Protein AF-A0A031IZA3-F1 (afdb_monomer)

Solvent-accessible surface area (backbone atoms only — not comparable to full-atom values): 12223 Å² total; per-residue (Å²): 135,86,76,87,74,84,73,83,77,85,74,87,58,84,60,82,64,79,49,92,92,56,78,87,79,87,81,84,87,76,75,84,55,83,90,43,68,85,77,44,70,80,57,81,88,85,86,84,80,51,73,65,49,38,43,70,66,67,56,38,84,48,71,69,43,37,56,42,36,45,30,45,54,51,52,50,57,53,70,74,52,85,57,57,43,91,54,95,60,88,56,67,90,74,36,52,72,25,66,58,51,53,52,53,54,50,51,52,59,62,73,31,48,89,18,43,61,86,69,53,60,68,60,54,49,52,54,52,50,56,53,51,50,52,52,51,53,51,49,53,53,51,52,50,51,54,53,34,54,76,71,67,58,52,84,90,50,47,65,61,52,50,54,51,52,51,50,54,51,50,52,56,38,71,76,38,48,69,64,45,49,53,52,48,52,56,51,45,57,75,73,52,72,77,94,122

Foldseek 3Di:
DDDPPPPVPDDQPQDDQQDPVRDDDDDDDDDQDPPDCVSRPRDDDDQDDDPCCCCQQQVDDDPVSCQQDVLVVVLVSLVVDAAFDDDPDPPPVPGHGGSSSVSVNVCSCPVSVNNYPVDHPVVVLVVVVVVVVVVVVVVVVVVLVVVCVVVVHDPVCSVVSVVVVVVVVVVVCVVPVPVVVVVVVVVCVVSPRPPD

Organism: NCBI:txid158500

Secondary structure (DSSP, 8-state):
-------------------TT-----S-------S-TTSSPPP-------HHIIIIIS---SHHHHHHHHHHHHHHHHHH---B---S-S-GGGSPBPHHHHHHHHHHHHHTGGG-----HHHHHHHHHHHHHHHHHHHHHHHHHHHHHHTT--TTTHHHHHHHHHHHHHHHHHHSHHHHHHHHHHHHHHH-----

Sequence (196 aa):
MRQLMLCVSCLAIGIAISDPAYSQATTNQETLVRDCPADSPIWRVEIRAGKQHLKTRWRISSWRDLDTRFGDTVNESLNAIRYVVPSDDSNRSRWPEAPLWQAVRQEVSEDLFEMRNFADPDLIKSVQRDEHDKLLAQQMTGLLSTRAAILGIVSAEIRDFAHATGKEMAYTIEANPDHFTKKLASAAGRYHIQDN

Radius of gyration: 28.82 Å; Cα contacts (8 Å, |Δi|>4): 108; chains: 1; bounding box: 68×38×80 Å

pLDDT: mean 74.7, std 21.16, range [23.91, 95.75]

Structure (mmCIF, N/CA/C/O backbone):
data_AF-A0A031IZA3-F1
#
_entry.id   AF-A0A031IZA3-F1
#
loop_
_atom_site.group_PDB
_atom_site.id
_atom_site.type_symbol
_atom_site.label_atom_id
_atom_site.label_alt_id
_atom_site.label_comp_id
_atom_site.label_asym_id
_atom_site.label_entity_id
_atom_site.label_seq_id
_atom_site.pdbx_PDB_ins_code
_atom_site.Cartn_x
_atom_site.Cartn_y
_atom_site.Cartn_z
_atom_site.occupancy
_atom_site.B_iso_or_equiv
_atom_site.auth_seq_id
_atom_site.auth_comp_id
_atom_site.auth_asym_id
_atom_site.auth_atom_id
_atom_site.pdbx_PDB_model_num
ATOM 1 N N . MET A 1 1 ? 27.535 -1.013 6.210 1.00 31.17 1 MET A N 1
ATOM 2 C CA . MET A 1 1 ? 26.254 -0.646 5.567 1.00 31.17 1 MET A CA 1
ATOM 3 C C . MET A 1 1 ? 26.125 -1.498 4.305 1.00 31.17 1 MET A C 1
ATOM 5 O O . MET A 1 1 ? 26.812 -1.224 3.336 1.00 31.17 1 MET A O 1
ATOM 9 N N . ARG A 1 2 ? 25.408 -2.633 4.359 1.00 23.91 2 ARG A N 1
ATOM 10 C CA . ARG A 1 2 ? 25.355 -3.593 3.239 1.00 23.91 2 ARG A CA 1
ATOM 11 C C . ARG A 1 2 ? 24.348 -3.108 2.196 1.00 23.91 2 ARG A C 1
ATOM 13 O O . ARG A 1 2 ? 23.143 -3.122 2.437 1.00 23.91 2 ARG A O 1
ATOM 20 N N . GLN A 1 3 ? 24.872 -2.638 1.073 1.00 24.70 3 GLN A N 1
ATOM 21 C CA . GLN A 1 3 ? 24.137 -2.363 -0.154 1.00 24.70 3 GLN A CA 1
ATOM 22 C C . GLN A 1 3 ? 23.613 -3.713 -0.667 1.00 24.70 3 GLN A C 1
ATOM 24 O O . GLN A 1 3 ? 24.403 -4.612 -0.944 1.00 24.70 3 GLN A O 1
ATOM 29 N N . LEU A 1 4 ? 22.291 -3.899 -0.721 1.00 25.22 4 LEU A N 1
ATOM 30 C CA . LEU A 1 4 ? 21.706 -5.015 -1.466 1.00 25.22 4 LEU A CA 1
ATOM 31 C C . LEU A 1 4 ? 21.817 -4.645 -2.945 1.00 25.22 4 LEU A C 1
ATOM 33 O O . LEU A 1 4 ? 20.956 -3.974 -3.505 1.00 25.22 4 LEU A O 1
ATOM 37 N N . MET A 1 5 ? 22.957 -4.996 -3.528 1.00 26.08 5 MET A N 1
ATOM 38 C CA . MET A 1 5 ? 23.194 -4.969 -4.959 1.00 26.08 5 MET A CA 1
ATOM 39 C C . MET A 1 5 ? 22.554 -6.243 -5.514 1.00 26.08 5 MET A C 1
ATOM 41 O O . MET A 1 5 ? 23.123 -7.324 -5.384 1.00 26.08 5 MET A O 1
ATOM 45 N N . LEU A 1 6 ? 21.341 -6.142 -6.064 1.00 34.78 6 LEU A N 1
ATOM 46 C CA . LEU A 1 6 ? 20.807 -7.203 -6.916 1.00 34.78 6 LEU A CA 1
ATOM 47 C C . LEU A 1 6 ? 21.571 -7.143 -8.240 1.00 34.78 6 LEU A C 1
ATOM 49 O O . LEU A 1 6 ? 21.184 -6.455 -9.178 1.00 34.78 6 LEU A O 1
ATOM 53 N N . CYS A 1 7 ? 22.715 -7.821 -8.268 1.00 26.81 7 CYS A N 1
ATOM 54 C CA . CYS A 1 7 ? 23.327 -8.272 -9.502 1.00 26.81 7 CYS A CA 1
ATOM 55 C C . CYS A 1 7 ? 22.611 -9.580 -9.845 1.00 26.81 7 CYS A C 1
ATOM 57 O O . CYS A 1 7 ? 22.919 -10.622 -9.265 1.00 26.81 7 CYS A O 1
ATOM 59 N N . VAL A 1 8 ? 21.595 -9.521 -10.707 1.00 34.19 8 VAL A N 1
ATOM 60 C CA . VAL A 1 8 ? 21.046 -10.735 -11.320 1.00 34.19 8 VAL A CA 1
ATOM 61 C C . VAL A 1 8 ? 22.072 -11.178 -12.358 1.00 34.19 8 VAL A C 1
ATOM 63 O O . VAL A 1 8 ? 22.032 -10.802 -13.526 1.00 34.19 8 VAL A O 1
ATOM 66 N N . SER A 1 9 ? 23.090 -11.885 -11.880 1.00 29.28 9 SER A N 1
ATOM 67 C CA . SER A 1 9 ? 24.039 -12.602 -12.719 1.00 29.28 9 SER A CA 1
ATOM 68 C C . SER A 1 9 ? 23.364 -13.888 -13.183 1.00 29.28 9 SER A C 1
ATOM 70 O O . SER A 1 9 ? 22.901 -14.658 -12.347 1.00 29.28 9 SER A O 1
ATOM 72 N N . CYS A 1 10 ? 23.407 -14.132 -14.492 1.00 25.73 10 CYS A N 1
ATOM 73 C CA . CYS A 1 10 ? 22.886 -15.302 -15.208 1.00 25.73 10 CYS A CA 1
ATOM 74 C C . CYS A 1 10 ? 21.405 -15.246 -15.594 1.00 25.73 10 CYS A C 1
ATOM 76 O O . CYS A 1 10 ? 20.619 -16.081 -15.176 1.00 25.73 10 CYS A O 1
ATOM 78 N N . LEU A 1 11 ? 21.075 -14.358 -16.529 1.00 29.36 11 LEU A N 1
ATOM 79 C CA . LEU A 1 11 ? 20.428 -14.814 -17.758 1.00 29.36 11 LEU A CA 1
ATOM 80 C C . LEU A 1 11 ? 21.150 -14.097 -18.907 1.00 29.36 11 LEU A C 1
ATOM 82 O O . LEU A 1 11 ? 21.027 -12.887 -19.084 1.00 29.36 11 LEU A O 1
ATOM 86 N N . ALA A 1 12 ? 22.019 -14.818 -19.616 1.00 28.28 12 ALA A N 1
ATOM 87 C CA . ALA A 1 12 ? 22.549 -14.340 -20.885 1.00 28.28 12 ALA A CA 1
ATOM 88 C C . ALA A 1 12 ? 21.420 -14.483 -21.910 1.00 28.28 12 ALA A C 1
ATOM 90 O O . ALA A 1 12 ? 21.344 -15.488 -22.609 1.00 28.28 12 ALA A O 1
ATOM 91 N N . ILE A 1 13 ? 20.494 -13.524 -21.933 1.00 35.25 13 ILE A N 1
ATOM 92 C CA . ILE A 1 13 ? 19.465 -13.471 -22.971 1.00 35.25 13 ILE A CA 1
ATOM 93 C C . ILE A 1 13 ? 20.151 -12.897 -24.203 1.00 35.25 13 ILE A C 1
ATOM 95 O O . ILE A 1 13 ? 20.515 -11.721 -24.240 1.00 35.25 13 ILE A O 1
ATOM 99 N N . GLY A 1 14 ? 20.395 -13.754 -25.189 1.00 28.81 14 GLY A N 1
ATOM 100 C CA . GLY A 1 14 ? 20.841 -13.336 -26.509 1.00 28.81 14 GLY A CA 1
ATOM 101 C C . GLY A 1 14 ? 19.698 -12.629 -27.228 1.00 28.81 14 GLY A C 1
ATOM 102 O O . GLY A 1 14 ? 18.987 -13.256 -27.999 1.00 28.81 14 GLY A O 1
ATOM 103 N N . ILE A 1 15 ? 19.502 -11.336 -26.962 1.00 35.72 15 ILE A N 1
ATOM 104 C CA . ILE A 1 15 ? 18.555 -10.512 -27.719 1.00 35.72 15 ILE A CA 1
ATOM 105 C C . ILE A 1 15 ? 19.271 -10.024 -28.980 1.00 35.72 15 ILE A C 1
ATOM 107 O O . ILE A 1 15 ? 20.056 -9.075 -28.935 1.00 35.72 15 ILE A O 1
ATOM 111 N N . ALA A 1 16 ? 19.015 -10.691 -30.106 1.00 33.09 16 ALA A N 1
ATOM 112 C CA . ALA A 1 16 ? 19.399 -10.205 -31.426 1.00 33.09 16 ALA A CA 1
ATOM 113 C C . ALA A 1 16 ? 18.354 -9.184 -31.900 1.00 33.09 16 ALA A C 1
ATOM 115 O O . ALA A 1 16 ? 17.215 -9.532 -32.198 1.00 33.09 16 ALA A O 1
ATOM 116 N N . ILE A 1 17 ? 18.734 -7.908 -31.942 1.00 34.84 17 ILE A N 1
ATOM 117 C CA . ILE A 1 17 ? 17.883 -6.819 -32.431 1.00 34.84 17 ILE A CA 1
ATOM 118 C C . ILE A 1 17 ? 18.218 -6.607 -33.903 1.00 34.84 17 ILE A C 1
ATOM 120 O O . ILE A 1 17 ? 19.319 -6.165 -34.228 1.00 34.84 17 ILE A O 1
ATOM 124 N N . SER A 1 18 ? 17.281 -6.900 -34.795 1.00 35.00 18 SER A N 1
ATOM 125 C CA . SER A 1 18 ? 17.395 -6.544 -36.208 1.00 35.00 18 SER A CA 1
ATOM 126 C C . SER A 1 18 ? 17.095 -5.050 -36.393 1.00 35.00 18 SER A C 1
ATOM 128 O O . SER A 1 18 ? 15.942 -4.620 -36.355 1.00 35.00 18 SER A O 1
ATOM 130 N N . ASP A 1 19 ? 18.160 -4.265 -36.542 1.00 33.50 19 ASP A N 1
ATOM 131 C CA . ASP A 1 19 ? 18.181 -2.870 -37.001 1.00 33.50 19 ASP A CA 1
ATOM 132 C C . ASP A 1 19 ? 17.628 -2.778 -38.447 1.00 33.50 19 ASP A C 1
ATOM 134 O O . ASP A 1 19 ? 17.898 -3.677 -39.240 1.00 33.50 19 ASP A O 1
ATOM 138 N N . PRO A 1 20 ? 16.870 -1.743 -38.862 1.00 34.12 20 PRO A N 1
ATOM 139 C CA . PRO A 1 20 ? 16.455 -1.569 -40.261 1.00 34.12 20 PRO A CA 1
ATOM 140 C C . PRO A 1 20 ? 17.601 -1.254 -41.246 1.00 34.12 20 PRO A C 1
ATOM 142 O O . PRO A 1 20 ? 17.374 -1.287 -42.455 1.00 34.12 20 PRO A O 1
ATOM 145 N N . ALA A 1 21 ? 18.837 -1.030 -40.779 1.00 38.94 21 ALA A N 1
ATOM 146 C CA . ALA A 1 21 ? 20.036 -1.166 -41.620 1.00 38.94 21 ALA A CA 1
ATOM 147 C C . ALA A 1 21 ? 20.429 -2.641 -41.898 1.00 38.94 21 ALA A C 1
ATOM 149 O O . ALA A 1 21 ? 21.325 -2.908 -42.696 1.00 38.94 21 ALA A O 1
ATOM 150 N N . TYR A 1 22 ? 19.747 -3.601 -41.270 1.00 40.81 22 TYR A N 1
ATOM 151 C CA . TYR A 1 22 ? 20.023 -5.037 -41.267 1.00 40.81 22 TYR A CA 1
ATOM 152 C C . TYR A 1 22 ? 18.841 -5.805 -41.885 1.00 40.81 22 TYR A C 1
ATOM 154 O O . TYR A 1 22 ? 18.126 -6.575 -41.245 1.00 40.81 22 TYR A O 1
ATOM 162 N N . SER A 1 23 ? 18.586 -5.531 -43.164 1.00 36.66 23 SER A N 1
ATOM 163 C CA . SER A 1 23 ? 17.624 -6.287 -43.964 1.00 36.66 23 SER A CA 1
ATOM 164 C C . SER A 1 23 ? 18.275 -7.570 -44.480 1.00 36.66 23 SER A C 1
ATOM 166 O O . SER A 1 23 ? 19.373 -7.521 -45.028 1.00 36.66 23 SER A O 1
ATOM 168 N N . GLN A 1 24 ? 17.519 -8.668 -44.377 1.00 32.19 24 GLN A N 1
ATOM 169 C CA . GLN A 1 24 ? 17.778 -10.046 -44.821 1.00 32.19 24 GLN A CA 1
ATOM 170 C C . GLN A 1 24 ? 18.351 -11.000 -43.764 1.00 32.19 24 GLN A C 1
ATOM 172 O O . GLN A 1 24 ? 19.557 -11.152 -43.643 1.00 32.19 24 GLN A O 1
ATOM 177 N N . ALA A 1 25 ? 17.456 -11.713 -43.071 1.00 32.38 25 ALA A N 1
ATOM 178 C CA . ALA A 1 25 ? 17.512 -13.174 -42.918 1.00 32.38 25 ALA A CA 1
ATOM 179 C C . ALA A 1 25 ? 16.356 -13.649 -42.024 1.00 32.38 25 ALA A C 1
ATOM 181 O O . ALA A 1 25 ? 16.453 -13.716 -40.802 1.00 32.38 25 ALA A O 1
ATOM 182 N N . THR A 1 26 ? 15.238 -14.007 -42.647 1.00 46.53 26 THR A N 1
ATOM 183 C CA . THR A 1 26 ? 14.357 -15.036 -42.093 1.00 46.53 26 THR A CA 1
ATOM 184 C C . THR A 1 26 ? 14.981 -16.383 -42.466 1.00 46.53 26 THR A C 1
ATOM 186 O O . THR A 1 26 ? 15.319 -16.567 -43.635 1.00 46.53 26 THR A O 1
ATOM 189 N N . THR A 1 27 ? 15.050 -17.319 -41.509 1.00 38.19 27 THR A N 1
ATOM 190 C CA . THR A 1 27 ? 15.496 -18.735 -41.616 1.00 38.19 27 THR A CA 1
ATOM 191 C C . THR A 1 27 ? 16.927 -18.995 -41.118 1.00 38.19 27 THR A C 1
ATOM 193 O O . THR A 1 27 ? 17.885 -18.552 -41.734 1.00 38.19 27 THR A O 1
ATOM 196 N N . ASN A 1 28 ? 17.037 -19.793 -40.041 1.00 44.75 28 ASN A N 1
ATOM 197 C CA . ASN A 1 28 ? 18.258 -20.277 -39.368 1.00 44.75 28 ASN A CA 1
ATOM 198 C C . ASN A 1 28 ? 19.126 -19.195 -38.703 1.00 44.75 28 ASN A C 1
ATOM 200 O O . ASN A 1 28 ? 19.985 -18.618 -39.357 1.00 44.75 28 ASN A O 1
ATOM 204 N N . GLN A 1 29 ? 18.980 -18.968 -37.391 1.00 49.50 29 GLN A N 1
ATOM 205 C CA . GLN A 1 29 ? 19.982 -18.189 -36.653 1.00 49.50 29 GLN A CA 1
ATOM 206 C C . GLN A 1 29 ? 21.001 -19.097 -35.967 1.00 49.50 29 GLN A C 1
ATOM 208 O O . GLN A 1 29 ? 20.679 -19.949 -35.140 1.00 49.50 29 GLN A O 1
ATOM 213 N N . GLU A 1 30 ? 22.237 -18.895 -36.409 1.00 50.56 30 GLU A N 1
ATOM 214 C CA . GLU A 1 30 ? 23.468 -19.554 -36.015 1.00 50.56 30 GLU A CA 1
ATOM 215 C C . GLU A 1 30 ? 23.800 -19.318 -34.535 1.00 50.56 30 GLU A C 1
ATOM 217 O O . GLU A 1 30 ? 23.521 -18.274 -33.947 1.00 50.56 30 GLU A O 1
ATOM 222 N N . THR A 1 31 ? 24.420 -20.334 -33.939 1.00 52.16 31 THR A N 1
ATOM 223 C CA . THR A 1 31 ? 25.034 -20.333 -32.609 1.00 52.16 31 THR A CA 1
ATOM 224 C C . THR A 1 31 ? 25.865 -19.066 -32.376 1.00 52.16 31 THR A C 1
ATOM 226 O O . THR A 1 31 ? 26.667 -18.715 -33.236 1.00 52.16 31 THR A O 1
ATOM 229 N N . LEU A 1 32 ? 25.733 -18.432 -31.199 1.00 57.38 32 LEU A N 1
ATOM 230 C CA . LEU A 1 32 ? 26.569 -17.298 -30.766 1.00 57.38 32 LEU A CA 1
ATOM 231 C C . LEU A 1 32 ? 28.043 -17.521 -31.150 1.00 57.38 32 LEU A C 1
ATOM 233 O O . LEU A 1 32 ? 28.679 -18.452 -30.640 1.00 57.38 32 LEU A O 1
ATOM 237 N N . VAL A 1 33 ? 28.580 -16.670 -32.027 1.00 60.25 33 VAL A N 1
ATOM 238 C CA . VAL A 1 33 ? 29.973 -16.747 -32.475 1.00 60.25 33 VAL A CA 1
ATOM 239 C C . VAL A 1 33 ? 30.851 -16.214 -31.345 1.00 60.25 33 VAL A C 1
ATOM 241 O O . VAL A 1 33 ? 30.795 -15.041 -30.985 1.00 60.25 33 VAL A O 1
ATOM 244 N N . ARG A 1 34 ? 31.635 -17.100 -30.721 1.00 56.47 34 ARG A N 1
ATOM 245 C CA . ARG A 1 34 ? 32.443 -16.774 -29.529 1.00 56.47 34 ARG A CA 1
ATOM 246 C C . ARG A 1 34 ? 33.802 -16.156 -29.853 1.00 56.47 34 ARG A C 1
ATOM 248 O O . ARG A 1 34 ? 34.466 -15.669 -28.941 1.00 56.47 34 ARG A O 1
ATOM 255 N N . ASP A 1 35 ? 34.207 -16.199 -31.118 1.00 69.94 35 ASP A N 1
ATOM 256 C CA . ASP A 1 35 ? 35.574 -15.880 -31.532 1.00 69.94 35 ASP A CA 1
ATOM 257 C C . ASP A 1 35 ? 35.847 -14.368 -31.571 1.00 69.94 35 ASP A C 1
ATOM 259 O O . ASP A 1 35 ? 36.982 -13.943 -31.354 1.00 69.94 35 ASP A O 1
ATOM 263 N N . CYS A 1 36 ? 34.814 -13.541 -31.778 1.00 56.00 36 CYS A N 1
ATOM 264 C CA . CYS A 1 36 ? 34.943 -12.088 -31.833 1.00 56.00 36 CYS A CA 1
ATOM 265 C C . CYS A 1 36 ? 33.706 -11.378 -31.242 1.00 56.00 36 CYS A C 1
ATOM 267 O O . CYS A 1 36 ? 32.597 -11.557 -31.745 1.00 56.00 36 CYS A O 1
ATOM 269 N N . PRO A 1 37 ? 33.862 -10.508 -30.222 1.00 58.59 37 PRO A N 1
ATOM 270 C CA . PRO A 1 37 ? 32.743 -9.767 -29.626 1.00 58.59 37 PRO A CA 1
ATOM 271 C C . PRO A 1 37 ? 31.999 -8.829 -30.589 1.00 58.59 37 PRO A C 1
ATOM 273 O O . PRO A 1 37 ? 30.854 -8.471 -30.322 1.00 58.59 37 PRO A O 1
ATOM 276 N N . ALA A 1 38 ? 32.640 -8.407 -31.685 1.00 66.44 38 ALA A N 1
ATOM 277 C CA . ALA A 1 38 ? 32.012 -7.559 -32.700 1.00 66.44 38 ALA A CA 1
ATOM 278 C C . ALA A 1 38 ? 30.982 -8.325 -33.549 1.00 66.44 38 ALA A C 1
ATOM 280 O O . ALA A 1 38 ? 30.029 -7.720 -34.033 1.00 66.44 38 ALA A O 1
ATOM 281 N N . ASP A 1 39 ? 31.143 -9.645 -33.665 1.00 64.31 39 ASP A N 1
ATOM 282 C CA . ASP A 1 39 ? 30.309 -10.513 -34.503 1.00 64.31 39 ASP A CA 1
ATOM 283 C C . ASP A 1 39 ? 29.091 -11.060 -33.735 1.00 64.31 39 ASP A C 1
ATOM 285 O O . ASP A 1 39 ? 28.223 -11.727 -34.294 1.00 64.31 39 ASP A O 1
ATOM 289 N N . SER A 1 40 ? 29.008 -10.792 -32.428 1.00 64.06 40 SER A N 1
AT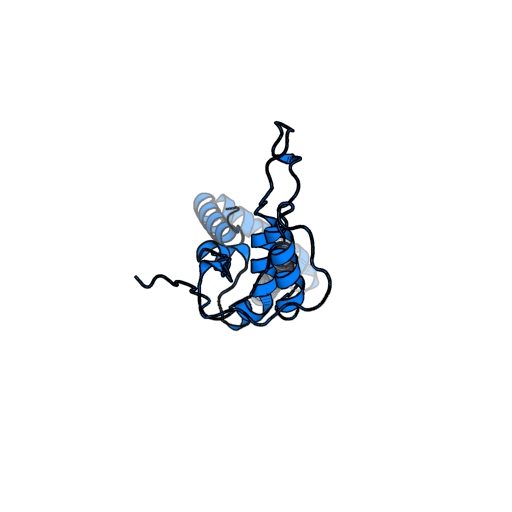OM 290 C CA . SER A 1 40 ? 27.880 -11.164 -31.568 1.00 64.06 40 SER A CA 1
ATOM 291 C C . SER A 1 40 ? 27.777 -10.195 -30.382 1.00 64.06 40 SER A C 1
ATOM 293 O O . SER A 1 40 ? 28.226 -10.515 -29.276 1.00 64.06 40 SER A O 1
ATOM 295 N N . PRO A 1 41 ? 27.204 -8.990 -30.578 1.00 67.19 41 PRO A N 1
ATOM 296 C CA . PRO A 1 41 ? 27.035 -8.039 -29.490 1.00 67.19 41 PRO A CA 1
ATOM 297 C C . PRO A 1 41 ? 26.061 -8.599 -28.446 1.00 67.19 41 PRO A C 1
ATOM 299 O O . PRO A 1 41 ? 24.893 -8.861 -28.731 1.00 67.19 41 PRO A O 1
ATOM 302 N N . ILE A 1 42 ? 26.544 -8.773 -27.213 1.00 72.62 42 ILE A N 1
ATOM 303 C CA . ILE A 1 42 ? 25.708 -9.178 -26.080 1.00 72.62 42 ILE A CA 1
ATOM 304 C C . ILE A 1 42 ? 25.073 -7.931 -25.478 1.00 72.62 42 ILE A C 1
ATOM 306 O O . ILE A 1 42 ? 25.754 -7.076 -24.907 1.00 72.62 42 ILE A O 1
ATOM 310 N N . TRP A 1 43 ? 23.750 -7.866 -25.550 1.00 72.19 43 TRP A N 1
ATOM 311 C CA . TRP A 1 43 ? 22.969 -6.821 -24.910 1.00 72.19 43 TRP A CA 1
ATOM 312 C C . TRP A 1 43 ? 22.540 -7.284 -23.521 1.00 72.19 43 TRP A C 1
ATOM 314 O O . TRP A 1 43 ? 21.834 -8.277 -23.375 1.00 72.19 43 TRP A O 1
ATOM 324 N N . ARG A 1 44 ? 22.968 -6.558 -22.481 1.00 81.31 44 ARG A N 1
ATOM 325 C CA . ARG A 1 44 ? 22.503 -6.780 -21.108 1.00 81.31 44 ARG A CA 1
ATOM 326 C C . ARG A 1 44 ? 21.586 -5.646 -20.692 1.00 81.31 44 ARG A C 1
ATOM 328 O O . ARG A 1 44 ? 22.019 -4.500 -20.585 1.00 81.31 44 ARG A O 1
ATOM 335 N N . VAL A 1 45 ? 20.337 -5.987 -20.403 1.00 81.19 45 VAL A N 1
ATOM 336 C CA . VAL A 1 45 ? 19.364 -5.051 -19.845 1.00 81.19 45 VAL A CA 1
ATOM 337 C C . VAL A 1 45 ? 19.299 -5.262 -18.340 1.00 81.19 45 VAL A C 1
ATOM 339 O O . VAL A 1 45 ? 18.964 -6.341 -17.864 1.00 81.19 45 VAL A O 1
ATOM 342 N N . GLU A 1 46 ? 19.661 -4.231 -17.579 1.00 85.38 46 GLU A N 1
ATOM 343 C CA . GLU A 1 46 ? 19.630 -4.261 -16.117 1.00 85.38 46 GLU A CA 1
ATOM 344 C C . GLU A 1 46 ? 18.472 -3.417 -15.591 1.00 85.38 46 GLU A C 1
ATOM 346 O O . GLU A 1 46 ? 18.468 -2.192 -15.723 1.00 85.38 46 GLU A O 1
ATOM 351 N N . ILE A 1 47 ? 17.521 -4.068 -14.926 1.00 84.44 47 ILE A N 1
ATOM 352 C CA . ILE A 1 47 ? 16.408 -3.398 -14.255 1.00 84.44 47 ILE A CA 1
ATOM 353 C C . ILE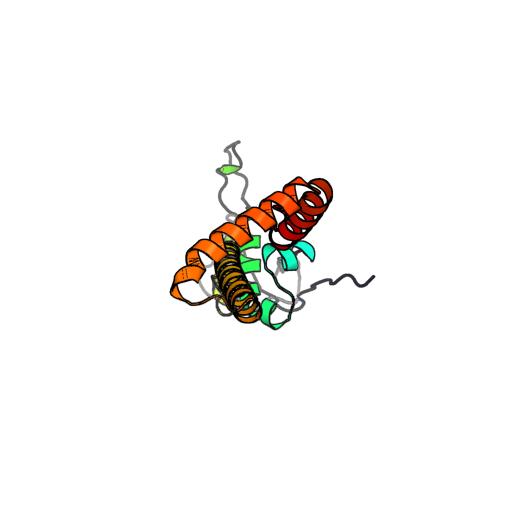 A 1 47 ? 16.753 -3.289 -12.774 1.00 84.44 47 ILE A C 1
ATOM 355 O O . ILE A 1 47 ? 17.031 -4.284 -12.103 1.00 84.44 47 ILE A O 1
ATOM 359 N N . ARG A 1 48 ? 16.770 -2.059 -12.255 1.00 85.69 48 ARG A N 1
ATOM 360 C CA . ARG A 1 48 ? 17.178 -1.775 -10.876 1.00 85.69 48 ARG A CA 1
ATOM 361 C C . ARG A 1 48 ? 16.014 -1.195 -10.091 1.00 85.69 48 ARG A C 1
ATOM 363 O O . ARG A 1 48 ? 15.639 -0.045 -10.288 1.00 85.69 48 ARG A O 1
ATOM 370 N N . ALA A 1 49 ? 15.506 -1.972 -9.140 1.00 83.44 49 ALA A N 1
ATOM 371 C CA . ALA A 1 49 ? 14.506 -1.521 -8.184 1.00 83.44 49 ALA A CA 1
ATOM 372 C C . ALA A 1 49 ? 15.169 -1.141 -6.850 1.00 83.44 49 ALA A C 1
ATOM 374 O O . ALA A 1 49 ? 15.883 -1.932 -6.230 1.00 83.44 49 ALA A O 1
ATOM 375 N N . GLY A 1 50 ? 14.935 0.089 -6.389 1.00 83.50 50 GLY A N 1
ATOM 376 C CA . GLY A 1 50 ? 15.459 0.562 -5.108 1.00 83.50 50 GLY A CA 1
ATOM 377 C C . GLY A 1 50 ? 14.807 -0.139 -3.910 1.00 83.50 50 GLY A C 1
ATOM 378 O O . GLY A 1 50 ? 13.638 -0.514 -3.951 1.00 83.50 50 GLY A O 1
ATOM 379 N N . LYS A 1 51 ? 15.530 -0.243 -2.786 1.00 85.88 51 LYS A N 1
ATOM 380 C CA . LYS A 1 51 ? 15.026 -0.875 -1.547 1.00 85.88 51 LYS A CA 1
ATOM 381 C C . LYS A 1 51 ? 13.686 -0.297 -1.073 1.00 85.88 51 LYS A C 1
ATOM 383 O O . LYS A 1 51 ? 12.822 -1.053 -0.639 1.00 85.88 51 LYS A O 1
ATOM 388 N N . GLN A 1 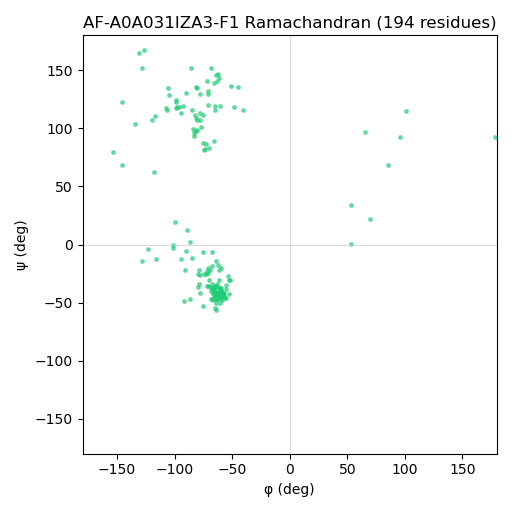52 ? 13.527 1.026 -1.128 1.00 85.25 52 GLN A N 1
ATOM 389 C CA . GLN A 1 52 ? 12.285 1.689 -0.721 1.00 85.25 52 GLN A CA 1
ATOM 390 C C . GLN A 1 52 ? 11.135 1.339 -1.666 1.00 85.25 52 GLN A C 1
ATOM 392 O O . GLN A 1 52 ? 10.039 1.050 -1.207 1.00 85.25 52 GLN A O 1
ATOM 397 N N . HIS A 1 53 ? 11.398 1.285 -2.970 1.00 83.38 53 HIS A N 1
ATOM 398 C CA . HIS A 1 53 ? 10.409 0.898 -3.969 1.00 83.38 53 HIS A CA 1
ATOM 399 C C . HIS A 1 53 ? 9.948 -0.553 -3.753 1.00 83.38 53 HIS A C 1
ATOM 401 O O . HIS A 1 53 ? 8.752 -0.810 -3.637 1.00 83.38 53 HIS A O 1
ATOM 407 N N . LEU A 1 54 ? 10.885 -1.485 -3.551 1.00 86.19 54 LEU A N 1
ATOM 408 C CA . LEU A 1 54 ? 10.568 -2.885 -3.245 1.00 86.19 54 LEU A CA 1
ATOM 409 C C . LEU A 1 54 ? 9.716 -3.029 -1.973 1.00 86.19 54 LEU A C 1
ATOM 411 O O . LEU A 1 54 ? 8.747 -3.783 -1.959 1.00 86.19 54 LEU A O 1
ATOM 415 N N . LYS A 1 55 ? 10.033 -2.283 -0.907 1.00 84.12 55 LYS A N 1
ATOM 416 C CA . LYS A 1 55 ? 9.310 -2.379 0.371 1.00 84.12 55 LYS A CA 1
ATOM 417 C C . LYS A 1 55 ? 7.968 -1.656 0.385 1.00 84.12 55 LYS A C 1
ATOM 419 O O . LYS A 1 55 ? 7.014 -2.172 0.955 1.00 84.12 55 LYS A O 1
ATOM 424 N N . THR A 1 56 ? 7.895 -0.463 -0.186 1.00 81.00 56 THR A N 1
ATOM 425 C CA . THR A 1 56 ? 6.739 0.426 -0.014 1.00 81.00 56 THR A CA 1
ATOM 426 C C . THR A 1 56 ? 5.713 0.218 -1.117 1.00 81.00 56 THR A C 1
ATOM 428 O O . THR A 1 56 ? 4.537 0.005 -0.824 1.00 81.00 56 THR A O 1
ATOM 431 N N . ARG A 1 57 ? 6.162 0.210 -2.379 1.00 80.06 57 ARG A N 1
ATOM 432 C CA . ARG A 1 57 ? 5.295 0.005 -3.547 1.00 80.06 57 ARG A CA 1
ATOM 433 C C . ARG A 1 57 ? 4.901 -1.465 -3.673 1.00 80.06 57 ARG A C 1
ATOM 435 O O . ARG A 1 57 ? 3.716 -1.775 -3.700 1.00 80.06 57 ARG A O 1
ATOM 442 N N . TRP A 1 58 ? 5.891 -2.358 -3.673 1.00 83.25 58 TRP A N 1
ATOM 443 C CA . TRP A 1 58 ? 5.686 -3.783 -3.965 1.00 83.25 58 TRP A CA 1
ATOM 444 C C . TRP A 1 58 ? 5.486 -4.660 -2.731 1.00 83.25 58 TRP A C 1
ATOM 446 O O . TRP A 1 58 ? 5.047 -5.803 -2.859 1.00 83.25 58 TRP A O 1
ATOM 456 N N . ARG A 1 59 ? 5.760 -4.131 -1.529 1.00 83.44 59 ARG A N 1
ATOM 457 C CA . ARG A 1 59 ? 5.668 -4.856 -0.246 1.00 83.44 59 ARG A CA 1
ATOM 458 C C . ARG A 1 59 ? 6.462 -6.164 -0.228 1.00 83.44 59 ARG A C 1
ATOM 460 O O . ARG A 1 59 ? 6.076 -7.123 0.430 1.00 83.44 59 ARG A O 1
ATOM 467 N N . ILE A 1 60 ? 7.595 -6.183 -0.922 1.00 87.12 60 ILE A N 1
ATOM 468 C CA . ILE A 1 60 ? 8.523 -7.309 -0.933 1.00 87.12 60 ILE A CA 1
ATOM 469 C C . ILE A 1 60 ? 9.409 -7.216 0.310 1.00 87.12 60 ILE A C 1
ATOM 471 O O . ILE A 1 60 ? 10.231 -6.304 0.456 1.00 87.12 60 ILE A O 1
ATOM 475 N N . SER A 1 61 ? 9.216 -8.159 1.231 1.00 87.31 61 SER A N 1
ATOM 476 C CA . SER A 1 61 ? 9.945 -8.224 2.504 1.00 87.31 61 SER A CA 1
ATOM 477 C C . SER A 1 61 ? 10.577 -9.585 2.787 1.00 87.31 61 SER A C 1
ATOM 479 O O . SER A 1 61 ? 11.457 -9.680 3.644 1.00 87.31 61 SER A O 1
ATOM 481 N N . SER A 1 62 ? 10.174 -10.608 2.037 1.00 86.19 62 SER A N 1
ATOM 482 C CA . SER A 1 62 ? 10.690 -11.971 2.084 1.00 86.19 62 SER A CA 1
ATOM 483 C C . SER A 1 62 ? 11.017 -12.480 0.676 1.00 86.19 62 SER A C 1
ATOM 485 O O . SER A 1 62 ? 10.572 -11.911 -0.320 1.00 86.19 62 SER A O 1
ATOM 487 N N . TRP A 1 63 ? 11.774 -13.575 0.593 1.00 84.62 63 TRP A N 1
ATOM 488 C CA . TRP A 1 63 ? 12.053 -14.255 -0.679 1.00 84.62 63 TRP A CA 1
ATOM 489 C C . TRP A 1 63 ? 10.783 -14.759 -1.362 1.00 84.62 63 TRP A C 1
ATOM 491 O O . TRP A 1 63 ? 10.633 -14.607 -2.564 1.00 84.62 63 TRP A O 1
ATOM 501 N N . ARG A 1 64 ? 9.813 -15.246 -0.584 1.00 81.94 64 ARG A N 1
ATOM 502 C CA . ARG A 1 64 ? 8.511 -15.658 -1.113 1.00 81.94 64 ARG A CA 1
ATOM 503 C C . ARG A 1 64 ? 7.743 -14.491 -1.741 1.00 81.94 64 ARG A C 1
ATOM 505 O O . ARG A 1 64 ? 7.109 -14.658 -2.781 1.00 81.94 64 ARG A O 1
ATOM 512 N N . ASP A 1 65 ? 7.785 -13.311 -1.118 1.00 81.81 65 ASP A N 1
ATOM 513 C CA . ASP A 1 65 ? 7.164 -12.112 -1.699 1.00 81.81 65 ASP A CA 1
ATOM 514 C C . ASP A 1 65 ? 7.851 -11.725 -3.010 1.00 81.81 65 ASP A C 1
ATOM 516 O O . ASP A 1 65 ? 7.185 -11.253 -3.925 1.00 81.81 65 ASP A O 1
ATOM 520 N N . LEU A 1 66 ? 9.173 -11.915 -3.092 1.00 83.81 66 LEU A N 1
ATOM 521 C CA . LEU A 1 66 ? 9.927 -11.676 -4.314 1.00 83.81 66 LEU A CA 1
ATOM 522 C C . LEU A 1 66 ? 9.464 -12.643 -5.405 1.00 83.81 66 LEU A C 1
ATOM 524 O O . LEU A 1 66 ? 8.982 -12.171 -6.422 1.00 83.81 66 LEU A O 1
ATOM 528 N N . ASP A 1 67 ? 9.505 -13.956 -5.175 1.00 80.19 67 ASP A N 1
ATOM 529 C CA . ASP A 1 67 ? 9.139 -14.960 -6.187 1.00 80.19 67 ASP A CA 1
ATOM 530 C C . ASP A 1 67 ? 7.730 -14.743 -6.749 1.00 80.19 67 ASP A C 1
ATOM 532 O O . ASP A 1 67 ? 7.492 -14.880 -7.943 1.00 80.19 67 ASP A O 1
ATOM 536 N N . THR A 1 68 ? 6.797 -14.344 -5.885 1.00 81.50 68 THR A N 1
ATOM 537 C CA . THR A 1 68 ? 5.400 -14.129 -6.278 1.00 81.50 68 THR A CA 1
ATOM 538 C C . THR A 1 68 ? 5.143 -12.806 -6.991 1.00 81.50 68 THR A C 1
ATOM 540 O O . THR A 1 68 ? 4.123 -12.696 -7.660 1.00 81.50 68 THR A O 1
ATOM 543 N N . ARG A 1 69 ? 5.997 -11.787 -6.822 1.00 82.56 69 ARG A N 1
ATOM 544 C CA . ARG A 1 69 ? 5.748 -10.412 -7.312 1.00 82.56 69 ARG A CA 1
ATOM 545 C C . ARG A 1 69 ? 6.833 -9.889 -8.243 1.00 82.56 69 ARG A C 1
ATOM 547 O O . ARG A 1 69 ? 6.730 -8.760 -8.728 1.00 82.56 69 ARG A O 1
ATOM 554 N N . PHE A 1 70 ? 7.892 -10.660 -8.459 1.00 84.12 70 PHE A N 1
ATOM 555 C CA . PHE A 1 70 ? 9.039 -10.247 -9.251 1.00 84.12 70 PHE A CA 1
ATOM 556 C C . PHE A 1 70 ? 8.623 -9.944 -10.689 1.00 84.12 70 PHE A C 1
ATOM 558 O O . PHE A 1 70 ? 8.941 -8.864 -11.179 1.00 84.12 70 PHE A O 1
ATOM 565 N N . GLY A 1 71 ? 7.827 -10.813 -11.318 1.00 84.56 71 GLY A N 1
ATOM 566 C CA . GLY A 1 71 ? 7.339 -10.601 -12.680 1.00 84.56 71 GLY A CA 1
ATOM 567 C C . GLY A 1 71 ? 6.522 -9.315 -12.818 1.00 84.56 71 GLY A C 1
ATOM 568 O O . GLY A 1 71 ? 6.730 -8.546 -13.755 1.00 84.56 71 GLY A O 1
ATOM 569 N N . ASP A 1 72 ? 5.660 -9.009 -11.842 1.00 84.06 72 ASP A N 1
ATOM 570 C CA . ASP A 1 72 ? 4.885 -7.761 -11.850 1.00 84.06 72 ASP A CA 1
ATOM 571 C C . ASP A 1 72 ? 5.770 -6.526 -11.640 1.00 84.06 72 ASP A C 1
ATOM 573 O O . ASP A 1 72 ? 5.592 -5.518 -12.325 1.00 84.06 72 ASP A O 1
ATOM 577 N N . THR A 1 73 ? 6.763 -6.629 -10.750 1.00 85.62 73 THR A N 1
ATOM 578 C CA . THR A 1 73 ? 7.732 -5.556 -10.473 1.00 85.62 73 THR A CA 1
ATOM 579 C C . THR A 1 73 ? 8.554 -5.220 -11.716 1.00 85.62 73 THR A C 1
ATOM 581 O O . THR A 1 73 ? 8.734 -4.049 -12.055 1.00 85.62 73 THR A O 1
ATOM 584 N N . VAL A 1 74 ? 9.048 -6.247 -12.410 1.00 86.19 74 VAL A N 1
ATOM 585 C CA . VAL A 1 74 ? 9.844 -6.104 -13.633 1.00 86.19 74 VAL A CA 1
ATOM 586 C C . VAL A 1 74 ? 8.981 -5.546 -14.765 1.00 86.19 74 VAL A C 1
ATOM 588 O O . VAL A 1 74 ? 9.384 -4.580 -15.412 1.00 86.19 74 VAL A O 1
ATOM 591 N N . ASN A 1 75 ? 7.779 -6.087 -14.974 1.00 86.00 75 ASN A N 1
ATOM 592 C CA . ASN A 1 75 ? 6.879 -5.627 -16.030 1.00 86.00 75 ASN A CA 1
ATOM 593 C C . ASN A 1 75 ? 6.467 -4.157 -15.843 1.00 86.00 75 ASN A C 1
ATOM 595 O O . ASN A 1 75 ? 6.473 -3.387 -16.799 1.00 86.00 75 ASN A O 1
ATOM 599 N N . GLU A 1 76 ? 6.136 -3.733 -14.623 1.00 86.62 76 GLU A N 1
ATOM 600 C CA . GLU A 1 76 ? 5.811 -2.327 -14.354 1.00 86.62 76 GLU A CA 1
ATOM 601 C C . GLU A 1 76 ? 7.019 -1.408 -14.565 1.00 86.62 76 GLU A C 1
ATOM 603 O O . GLU A 1 76 ? 6.886 -0.382 -15.234 1.00 86.62 76 GLU A O 1
ATOM 608 N N . SER A 1 77 ? 8.209 -1.833 -14.127 1.00 86.88 77 SER A N 1
ATOM 609 C CA . SER A 1 77 ? 9.455 -1.091 -14.355 1.00 86.88 77 SER A CA 1
ATOM 610 C C . SER A 1 77 ? 9.748 -0.900 -15.848 1.00 86.88 77 SER A C 1
ATOM 612 O O . SER A 1 77 ? 10.177 0.177 -16.265 1.00 86.88 77 SER A O 1
ATOM 614 N N . LEU A 1 78 ? 9.493 -1.925 -16.669 1.00 87.56 78 LEU A N 1
ATOM 615 C CA . LEU A 1 78 ? 9.630 -1.838 -18.124 1.00 87.56 78 LEU A CA 1
ATOM 616 C C . LEU A 1 78 ? 8.571 -0.933 -18.759 1.00 87.56 78 LEU A C 1
ATOM 618 O O . LEU A 1 78 ? 8.873 -0.214 -19.703 1.00 87.56 78 LEU A O 1
ATOM 622 N N . ASN A 1 79 ? 7.342 -0.925 -18.246 1.00 86.88 79 ASN A N 1
ATOM 623 C CA . ASN A 1 79 ? 6.269 -0.083 -18.784 1.00 86.88 79 ASN A CA 1
ATOM 624 C C . ASN A 1 79 ? 6.435 1.399 -18.415 1.00 86.88 79 ASN A C 1
ATOM 626 O O . ASN A 1 79 ? 5.960 2.269 -19.143 1.00 86.88 79 ASN A O 1
ATOM 630 N N . ALA A 1 80 ? 7.120 1.693 -17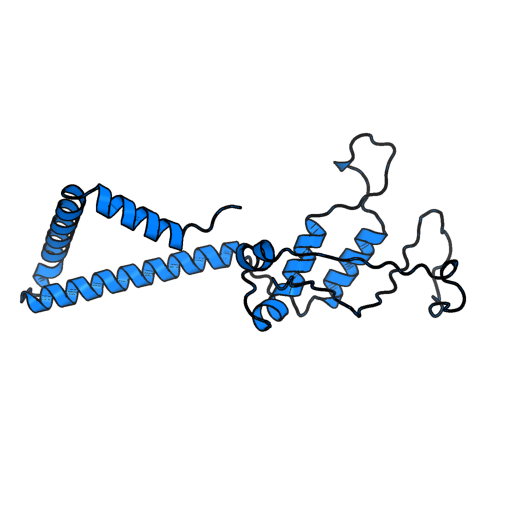.308 1.00 87.44 80 ALA A N 1
ATOM 631 C CA . ALA A 1 80 ? 7.436 3.055 -16.889 1.00 87.44 80 ALA A CA 1
ATOM 632 C C . ALA A 1 80 ? 8.504 3.726 -17.775 1.00 87.44 80 ALA A C 1
ATOM 634 O O . ALA A 1 80 ? 8.586 4.955 -17.828 1.00 87.44 80 ALA A O 1
ATOM 635 N N . ILE A 1 81 ? 9.327 2.937 -18.473 1.00 87.81 81 ILE A N 1
ATOM 636 C CA . ILE A 1 81 ? 10.404 3.428 -19.333 1.00 87.81 81 ILE A CA 1
ATOM 637 C C . ILE A 1 81 ? 9.994 3.261 -20.791 1.00 87.81 81 ILE A C 1
ATOM 639 O O . ILE A 1 81 ? 9.536 2.207 -21.221 1.00 87.81 81 ILE A O 1
ATOM 643 N N . ARG A 1 82 ? 10.214 4.306 -21.588 1.00 87.75 82 ARG A N 1
ATOM 644 C CA . ARG A 1 82 ? 9.949 4.256 -23.021 1.00 87.75 82 ARG A CA 1
ATOM 645 C C . ARG A 1 82 ? 11.221 4.511 -23.809 1.00 87.75 82 ARG A C 1
ATOM 647 O O . ARG A 1 82 ? 11.697 5.644 -23.878 1.00 87.75 82 ARG A O 1
ATOM 654 N N . TYR A 1 83 ? 11.748 3.450 -24.406 1.00 88.94 83 TYR A N 1
ATOM 655 C CA . TYR A 1 83 ? 12.917 3.512 -25.270 1.00 88.94 83 TYR A CA 1
ATOM 656 C C . TYR A 1 83 ? 12.464 3.554 -26.734 1.00 88.94 83 TYR A C 1
ATOM 658 O O . TYR A 1 83 ? 11.757 2.665 -27.206 1.00 88.94 83 TYR A O 1
ATOM 666 N N . VAL A 1 84 ? 12.801 4.642 -27.424 1.00 90.94 84 VAL A N 1
ATOM 667 C CA . VAL A 1 84 ? 12.239 5.008 -28.733 1.00 90.94 84 VAL A CA 1
ATOM 668 C C . VAL A 1 84 ? 13.336 5.289 -29.751 1.00 90.94 84 VAL A C 1
ATOM 670 O O . VAL A 1 84 ? 14.420 5.742 -29.381 1.00 90.94 84 VAL A O 1
ATOM 673 N N . VAL A 1 85 ? 13.037 5.070 -31.030 1.00 89.00 85 VAL A N 1
ATOM 674 C CA . VAL A 1 85 ? 13.919 5.450 -32.143 1.00 89.00 85 VAL A CA 1
ATOM 675 C C . VAL A 1 85 ? 13.569 6.872 -32.588 1.00 89.00 85 VAL A C 1
ATOM 677 O O . VAL A 1 85 ? 12.386 7.153 -32.800 1.00 89.00 85 VAL A O 1
ATOM 680 N N . PRO A 1 86 ? 14.552 7.782 -32.723 1.00 91.44 86 PRO A N 1
ATOM 681 C CA . PRO A 1 86 ? 14.324 9.106 -33.289 1.00 91.44 86 PRO A CA 1
ATOM 682 C C . PRO A 1 86 ? 13.606 9.054 -34.639 1.00 91.44 86 PRO A C 1
ATOM 684 O O . PRO A 1 86 ? 13.940 8.246 -35.499 1.00 91.44 86 PRO A O 1
ATOM 687 N N . SER A 1 87 ? 12.624 9.935 -34.805 1.00 90.94 87 SER A N 1
ATOM 688 C CA . SER A 1 87 ? 11.870 10.136 -36.042 1.00 90.94 87 SER A CA 1
ATOM 689 C C . SER A 1 87 ? 11.913 11.619 -36.419 1.00 90.94 87 SER A C 1
ATOM 691 O O . SER A 1 87 ? 12.288 12.454 -35.594 1.00 90.94 87 SER A O 1
ATOM 693 N N . ASP A 1 88 ? 11.504 11.948 -37.643 1.00 91.06 88 ASP A N 1
ATOM 694 C CA . ASP A 1 88 ? 11.453 13.322 -38.159 1.00 91.06 88 ASP A CA 1
ATOM 695 C C . ASP A 1 88 ? 10.451 14.216 -37.396 1.00 91.06 88 ASP A C 1
ATOM 697 O O . ASP A 1 88 ? 10.487 15.442 -37.505 1.00 91.06 88 ASP A O 1
ATOM 701 N N . ASP A 1 89 ? 9.557 13.624 -36.595 1.00 91.00 89 ASP A N 1
ATOM 702 C CA . ASP A 1 89 ? 8.658 14.365 -35.705 1.00 91.00 89 ASP A CA 1
ATOM 703 C C . ASP A 1 89 ? 9.442 14.982 -34.529 1.00 91.00 89 ASP A C 1
ATOM 705 O O . ASP A 1 89 ? 10.158 14.297 -33.801 1.00 91.00 89 ASP A O 1
ATOM 709 N N . SER A 1 90 ? 9.272 16.280 -34.269 1.00 89.69 90 SER A N 1
ATOM 710 C CA . SER A 1 90 ? 9.883 16.942 -33.105 1.00 89.69 90 SER A CA 1
ATOM 711 C C . SER A 1 90 ? 9.264 16.495 -31.772 1.00 89.69 90 SER A C 1
ATOM 713 O O . SER A 1 90 ? 9.893 16.591 -30.712 1.00 89.69 90 SER A O 1
ATOM 715 N N . ASN A 1 91 ? 8.039 15.968 -31.806 1.00 90.75 91 ASN A N 1
ATOM 716 C CA . ASN A 1 91 ? 7.349 15.448 -30.644 1.00 90.75 91 ASN A CA 1
ATOM 717 C C . ASN A 1 91 ? 7.804 14.020 -30.323 1.00 90.75 91 ASN A C 1
ATOM 719 O O . ASN A 1 91 ? 7.255 13.032 -30.817 1.00 90.75 91 ASN A O 1
ATOM 723 N N . ARG A 1 92 ? 8.734 13.914 -29.366 1.00 88.69 92 ARG A N 1
ATOM 724 C CA . ARG A 1 92 ? 9.250 12.633 -28.863 1.00 88.69 92 ARG A CA 1
ATOM 725 C C . ARG A 1 92 ? 8.150 11.667 -28.438 1.00 88.69 92 ARG A C 1
ATOM 727 O O . ARG A 1 92 ? 8.343 10.465 -28.562 1.00 88.69 92 ARG A O 1
ATOM 734 N N . SER A 1 93 ? 6.995 12.138 -27.950 1.00 87.50 93 SER A N 1
ATOM 735 C CA . SER A 1 93 ? 5.885 11.261 -27.533 1.00 87.50 93 SER A CA 1
ATOM 736 C C . SER A 1 93 ? 5.306 10.408 -28.671 1.00 87.50 93 SER A C 1
ATOM 738 O O . SER A 1 93 ? 4.682 9.392 -28.387 1.00 87.50 93 SER A O 1
ATOM 740 N N . ARG A 1 94 ? 5.566 10.755 -29.934 1.00 87.62 94 ARG A N 1
ATOM 741 C CA . ARG A 1 94 ? 5.087 10.020 -31.114 1.00 87.62 94 ARG A CA 1
ATOM 742 C C . ARG A 1 94 ? 6.143 9.130 -31.759 1.00 87.62 94 ARG A C 1
ATOM 744 O O . ARG A 1 94 ? 5.859 8.473 -32.753 1.00 87.62 94 ARG A O 1
ATOM 751 N N . TRP A 1 95 ? 7.356 9.119 -31.214 1.00 94.12 95 TRP A N 1
ATOM 752 C CA . TRP A 1 95 ? 8.428 8.292 -31.744 1.00 94.12 95 TRP A CA 1
ATOM 753 C C . TRP A 1 95 ? 8.106 6.806 -31.563 1.00 94.12 95 TRP A C 1
ATOM 755 O O . TRP A 1 95 ? 7.592 6.429 -30.502 1.00 94.12 95 TRP A O 1
ATOM 765 N N . PRO A 1 96 ? 8.395 5.971 -32.575 1.00 91.88 96 PRO A N 1
ATOM 766 C CA . PRO A 1 96 ? 8.168 4.539 -32.485 1.00 91.88 96 PRO A CA 1
ATOM 767 C C . PRO A 1 96 ? 9.048 3.923 -31.393 1.00 91.88 96 PRO A C 1
ATOM 769 O O . PRO A 1 96 ? 10.175 4.361 -31.145 1.00 91.88 96 PRO A O 1
ATOM 772 N N . GLU A 1 97 ? 8.518 2.901 -30.728 1.00 90.56 97 GLU A N 1
ATOM 773 C CA . GLU A 1 97 ? 9.272 2.107 -29.759 1.00 90.56 97 GLU A CA 1
ATOM 774 C C . GLU A 1 97 ? 10.430 1.389 -30.461 1.00 90.56 97 GLU A C 1
ATOM 776 O O . GLU A 1 97 ? 10.296 0.930 -31.596 1.00 90.56 97 GLU A O 1
ATOM 781 N N . ALA A 1 98 ? 11.587 1.326 -29.805 1.00 88.88 98 ALA A N 1
ATOM 782 C CA . ALA A 1 98 ? 12.750 0.677 -30.387 1.00 88.88 98 ALA A CA 1
ATOM 783 C C . ALA A 1 98 ? 12.582 -0.851 -30.417 1.00 88.88 98 ALA A C 1
ATOM 785 O O . ALA A 1 98 ? 12.137 -1.414 -29.413 1.00 88.88 98 ALA A O 1
ATOM 786 N N . PRO A 1 99 ? 13.014 -1.542 -31.492 1.00 87.00 99 PRO A N 1
ATOM 787 C CA . PRO A 1 99 ? 12.890 -2.999 -31.600 1.00 87.00 99 PRO A CA 1
ATOM 788 C C . PRO A 1 99 ? 13.522 -3.764 -30.427 1.00 87.00 99 PRO A C 1
ATOM 790 O O . PRO A 1 99 ? 12.967 -4.751 -29.957 1.00 87.00 99 PRO A O 1
ATOM 793 N N . LEU A 1 100 ? 14.633 -3.260 -29.871 1.00 85.81 100 LEU A N 1
ATOM 794 C CA . LEU A 1 100 ? 15.233 -3.802 -28.645 1.00 85.81 100 LEU A CA 1
ATOM 795 C C . LEU A 1 100 ? 14.274 -3.783 -27.463 1.00 85.81 100 LEU A C 1
ATOM 797 O O . LEU A 1 100 ? 14.196 -4.740 -26.702 1.00 85.81 100 LEU A O 1
ATOM 801 N N . TRP A 1 101 ? 13.562 -2.676 -27.290 1.00 89.06 101 TRP A N 1
ATOM 802 C CA . TRP A 1 101 ? 12.659 -2.505 -26.163 1.00 89.06 101 TRP A CA 1
ATOM 803 C C . TRP A 1 101 ? 11.412 -3.371 -26.305 1.00 89.06 101 TRP A C 1
ATOM 805 O O . TRP A 1 101 ? 10.950 -3.937 -25.318 1.00 89.06 101 TRP A O 1
ATOM 815 N N . GLN A 1 102 ? 10.931 -3.541 -27.538 1.00 87.69 102 GLN A N 1
ATOM 816 C CA . GLN A 1 102 ? 9.867 -4.490 -27.862 1.00 87.69 102 GLN A CA 1
ATOM 817 C C . GLN A 1 102 ? 10.280 -5.922 -27.517 1.00 87.69 102 GLN A C 1
ATOM 819 O O . GLN A 1 102 ? 9.559 -6.589 -26.779 1.00 87.69 102 GLN A O 1
ATOM 824 N N . ALA A 1 103 ? 11.464 -6.355 -27.963 1.00 85.50 103 ALA A N 1
ATOM 825 C CA . ALA A 1 103 ? 11.987 -7.689 -27.672 1.00 85.50 103 ALA A CA 1
ATOM 826 C C . ALA A 1 103 ? 12.136 -7.928 -26.160 1.00 85.50 103 ALA A C 1
ATOM 828 O O . ALA A 1 103 ? 11.666 -8.932 -25.642 1.00 85.50 103 ALA A O 1
ATOM 829 N N . VAL A 1 104 ? 12.700 -6.966 -25.421 1.00 86.88 104 VAL A N 1
ATOM 830 C CA . VAL A 1 104 ? 12.837 -7.057 -23.955 1.00 86.88 104 VAL A CA 1
ATOM 831 C C . VAL A 1 104 ? 11.483 -7.208 -23.265 1.00 86.88 104 VAL A C 1
ATOM 833 O O . VAL A 1 104 ? 11.347 -8.028 -22.360 1.00 86.88 104 VAL A O 1
ATOM 836 N N . ARG A 1 105 ? 10.481 -6.413 -23.661 1.00 86.25 105 ARG A N 1
ATOM 837 C CA . ARG A 1 105 ? 9.140 -6.471 -23.058 1.00 86.25 105 ARG A CA 1
ATOM 838 C C . ARG A 1 105 ? 8.424 -7.774 -23.386 1.00 86.25 105 ARG A C 1
ATOM 840 O O . ARG A 1 105 ? 7.726 -8.293 -22.518 1.00 86.25 105 ARG A O 1
ATOM 847 N N . GLN A 1 106 ? 8.604 -8.292 -24.598 1.00 84.50 106 GLN A N 1
ATOM 848 C CA . GLN A 1 106 ? 8.043 -9.575 -24.999 1.00 84.50 106 GLN A CA 1
ATOM 849 C C . GLN A 1 106 ? 8.657 -10.720 -24.185 1.00 84.50 106 GLN A C 1
ATOM 851 O O . GLN A 1 106 ? 7.921 -11.417 -23.492 1.00 84.50 106 GLN A O 1
ATOM 856 N N . GLU A 1 107 ? 9.987 -10.837 -24.175 1.00 83.00 107 GLU A N 1
ATOM 857 C CA . GLU A 1 107 ? 10.711 -11.886 -23.441 1.00 83.00 107 GLU A CA 1
ATOM 858 C C . GLU A 1 107 ? 10.357 -11.883 -21.953 1.00 83.00 107 GLU A C 1
ATOM 860 O O . GLU A 1 107 ? 10.011 -12.907 -21.375 1.00 83.00 107 GLU A O 1
ATOM 865 N N . VAL A 1 108 ? 10.342 -10.707 -21.321 1.00 81.69 108 VAL A N 1
ATOM 866 C CA . VAL A 1 108 ? 9.966 -10.596 -19.908 1.00 81.69 108 VAL A CA 1
ATOM 867 C C . VAL A 1 108 ? 8.504 -10.967 -19.660 1.00 81.69 108 VAL A C 1
ATOM 869 O O . VAL A 1 108 ? 8.187 -11.531 -18.612 1.00 81.69 108 VAL A O 1
ATOM 872 N N . SER A 1 109 ? 7.599 -10.643 -20.584 1.00 76.00 109 SER A N 1
ATOM 873 C CA . SER A 1 109 ? 6.185 -10.987 -20.432 1.00 76.00 109 SER A CA 1
ATOM 874 C C . SER A 1 109 ? 5.928 -12.489 -20.572 1.00 76.00 109 SER A C 1
ATOM 876 O O . SER A 1 109 ? 4.971 -12.977 -19.967 1.00 76.00 109 SER A O 1
ATOM 878 N N . GLU A 1 110 ? 6.734 -13.191 -21.368 1.00 75.06 110 GLU A N 1
ATOM 879 C CA . GLU A 1 110 ? 6.618 -14.629 -21.620 1.00 75.06 110 GLU A CA 1
ATOM 880 C C . GLU A 1 110 ? 7.366 -15.456 -20.555 1.00 75.06 110 GLU A C 1
ATOM 882 O O . GLU A 1 110 ? 6.774 -16.361 -19.970 1.00 75.06 110 GLU A O 1
ATOM 887 N N .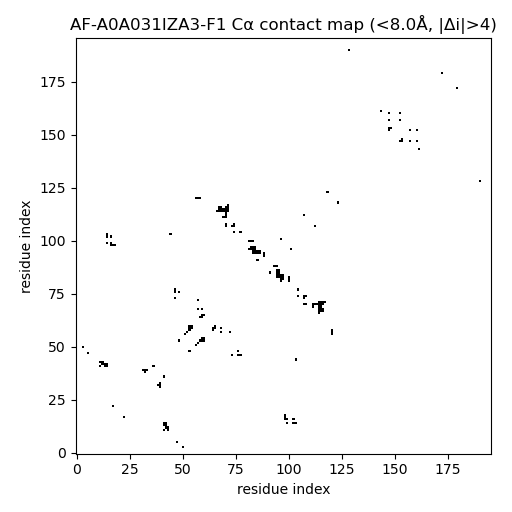 ASP A 1 111 ? 8.614 -15.103 -20.226 1.00 70.94 111 ASP A N 1
ATOM 888 C CA . ASP A 1 111 ? 9.496 -15.888 -19.342 1.00 70.94 111 ASP A CA 1
ATOM 889 C C . ASP A 1 111 ? 9.188 -15.686 -17.845 1.00 70.94 111 ASP A C 1
ATOM 891 O O . ASP A 1 111 ? 9.202 -16.625 -17.053 1.00 70.94 111 ASP A O 1
ATOM 895 N N . LEU A 1 112 ? 8.813 -14.468 -17.425 1.00 63.38 112 LEU A N 1
ATOM 896 C CA . LEU A 1 112 ? 8.465 -14.195 -16.019 1.00 63.38 112 LEU A CA 1
ATOM 897 C C . LEU A 1 112 ? 6.985 -14.423 -15.699 1.00 63.38 112 LEU A C 1
ATOM 899 O O . LEU A 1 112 ? 6.527 -14.011 -14.630 1.00 63.38 112 LEU A O 1
ATOM 903 N N . PHE A 1 113 ? 6.225 -15.060 -16.593 1.00 59.91 113 PHE A N 1
ATOM 904 C CA . PHE A 1 113 ? 4.781 -15.238 -16.440 1.00 59.91 113 PHE A CA 1
ATOM 905 C C . PHE A 1 113 ? 4.404 -15.951 -15.131 1.00 59.91 113 PHE A C 1
ATOM 907 O O . PHE A 1 113 ? 3.490 -15.511 -14.434 1.00 59.91 113 PHE A O 1
ATOM 914 N N . GLU A 1 114 ? 5.150 -16.991 -14.745 1.00 59.41 114 GLU A N 1
ATOM 915 C CA . GLU A 1 114 ? 4.910 -17.761 -13.512 1.00 59.41 114 GLU A CA 1
ATOM 916 C C . GLU A 1 114 ? 5.165 -16.956 -12.224 1.00 59.41 114 GLU A C 1
ATOM 918 O O . GLU A 1 114 ? 4.669 -17.308 -11.154 1.00 59.41 114 GLU A O 1
ATOM 923 N N . MET A 1 115 ? 5.904 -15.846 -12.320 1.00 58.12 115 MET A N 1
ATOM 924 C CA . MET A 1 115 ? 6.288 -14.981 -11.197 1.00 58.12 115 MET A CA 1
ATOM 925 C C . MET A 1 115 ? 5.405 -13.727 -11.081 1.00 58.12 115 MET A C 1
ATOM 927 O O . MET A 1 115 ? 5.808 -12.721 -10.483 1.00 58.12 115 MET A O 1
ATOM 931 N N . ARG A 1 116 ? 4.211 -13.754 -11.686 1.00 57.78 116 ARG A N 1
ATOM 932 C CA . ARG A 1 116 ? 3.219 -12.670 -11.650 1.00 57.78 116 ARG A CA 1
ATOM 933 C C . ARG A 1 116 ? 2.075 -13.033 -10.712 1.00 57.78 116 ARG A C 1
ATOM 935 O O . ARG A 1 116 ? 1.458 -14.086 -10.837 1.00 57.78 116 ARG A O 1
ATOM 942 N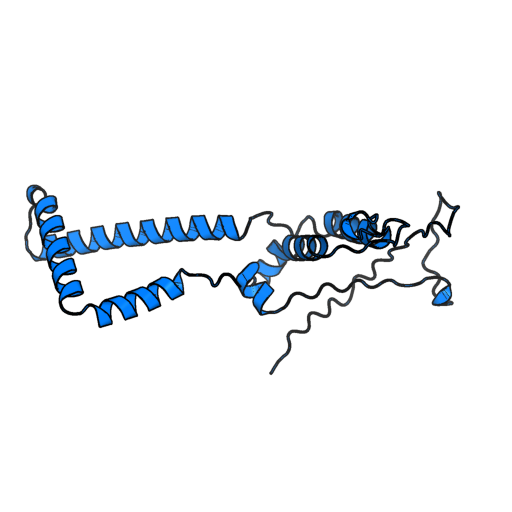 N . ASN A 1 117 ? 1.759 -12.138 -9.782 1.00 57.91 117 ASN A N 1
ATOM 943 C CA . ASN A 1 117 ? 0.590 -12.247 -8.917 1.00 57.91 117 ASN A CA 1
ATOM 944 C C . ASN A 1 117 ? -0.630 -11.546 -9.528 1.00 57.91 117 ASN A C 1
ATOM 946 O O . ASN A 1 117 ? -1.747 -11.820 -9.103 1.00 57.91 117 ASN A O 1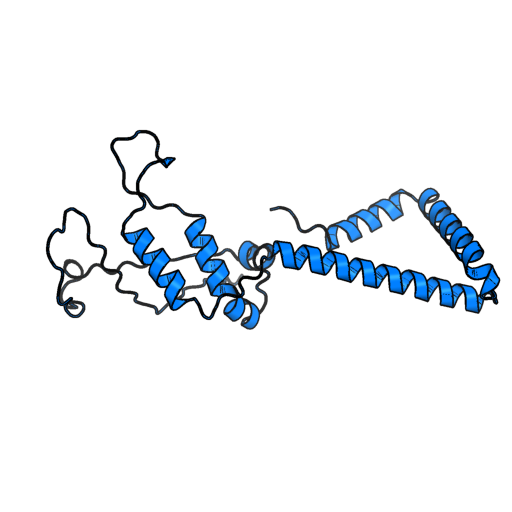
ATOM 950 N N . PHE A 1 118 ? -0.428 -10.599 -10.457 1.00 63.25 118 PHE A N 1
ATOM 951 C CA . PHE A 1 118 ? -1.445 -9.683 -11.008 1.00 63.25 118 PHE A CA 1
ATOM 952 C C . PHE A 1 118 ? -2.239 -8.887 -9.956 1.00 63.25 118 PHE A C 1
ATOM 954 O O . PHE A 1 118 ? -3.116 -8.095 -10.301 1.00 63.25 118 PHE A O 1
ATOM 961 N N . ALA A 1 119 ? -1.952 -9.077 -8.669 1.00 61.16 119 ALA A N 1
ATOM 962 C CA . ALA A 1 119 ? -2.652 -8.423 -7.591 1.00 61.16 119 ALA A CA 1
ATOM 963 C C . ALA A 1 119 ? -2.147 -6.990 -7.459 1.00 61.16 119 ALA A C 1
ATOM 965 O O . ALA A 1 119 ? -1.002 -6.743 -7.072 1.00 61.16 119 ALA A O 1
ATOM 966 N N . ASP A 1 120 ? -3.036 -6.051 -7.769 1.00 64.75 120 ASP A N 1
ATOM 967 C CA . ASP A 1 120 ? -2.783 -4.627 -7.632 1.00 64.75 120 ASP A CA 1
ATOM 968 C C . ASP A 1 120 ? -2.475 -4.286 -6.157 1.00 64.75 120 ASP A C 1
ATOM 970 O O . ASP A 1 120 ? -3.322 -4.499 -5.274 1.00 64.75 120 ASP A O 1
ATOM 974 N N . PRO A 1 121 ? -1.275 -3.753 -5.852 1.00 65.44 121 PRO A N 1
ATOM 975 C CA . PRO A 1 121 ? -0.921 -3.313 -4.509 1.00 65.44 121 PRO A CA 1
ATOM 976 C C . PRO A 1 121 ? -1.931 -2.337 -3.901 1.00 65.44 121 PRO A C 1
ATOM 978 O O . PRO A 1 121 ? -2.098 -2.332 -2.680 1.00 65.44 121 PRO A O 1
ATOM 981 N N . ASP A 1 122 ? -2.603 -1.526 -4.718 1.00 65.62 122 ASP A N 1
ATOM 982 C CA . ASP A 1 122 ? -3.567 -0.530 -4.261 1.00 65.62 122 ASP A CA 1
ATOM 983 C C . ASP A 1 122 ? -4.926 -1.160 -3.921 1.00 65.62 122 ASP A C 1
ATOM 985 O O . ASP A 1 122 ? -5.525 -0.805 -2.900 1.00 65.62 122 ASP A O 1
ATOM 989 N N . LEU A 1 123 ? -5.338 -2.203 -4.648 1.00 64.94 123 LEU A N 1
ATOM 990 C CA . LEU A 1 123 ? -6.486 -3.039 -4.279 1.00 64.94 123 LEU A CA 1
ATOM 991 C C . LEU A 1 123 ? -6.229 -3.821 -2.981 1.00 64.94 123 LEU A C 1
ATOM 993 O O . LEU A 1 123 ? -7.093 -3.909 -2.112 1.00 64.94 123 LEU A O 1
ATOM 997 N N . ILE A 1 124 ? -5.020 -4.354 -2.788 1.00 68.06 124 ILE A N 1
ATOM 998 C CA . ILE A 1 124 ? -4.666 -5.032 -1.529 1.00 68.06 124 ILE A CA 1
ATOM 999 C C . ILE A 1 124 ? -4.727 -4.047 -0.349 1.00 68.06 124 ILE A C 1
ATOM 1001 O O . ILE A 1 124 ? -5.129 -4.419 0.757 1.00 68.06 124 ILE A O 1
ATOM 1005 N N . LYS A 1 125 ? -4.330 -2.783 -0.554 1.00 68.69 125 LYS A N 1
ATOM 1006 C CA . LYS A 1 125 ? -4.378 -1.747 0.491 1.00 68.69 125 LYS A CA 1
ATOM 1007 C C . LYS A 1 125 ? -5.806 -1.412 0.911 1.00 68.69 125 LYS A C 1
ATOM 1009 O O . LYS A 1 125 ? -6.029 -1.254 2.111 1.00 68.69 125 LYS A O 1
ATOM 1014 N N . SER A 1 126 ? -6.744 -1.283 -0.029 1.00 71.88 126 SER A N 1
ATOM 1015 C CA . SER A 1 126 ? -8.140 -0.978 0.310 1.00 71.88 126 SER A CA 1
ATOM 1016 C C . SER A 1 126 ? -8.765 -2.114 1.118 1.00 71.88 126 SER A C 1
ATOM 1018 O O . SER A 1 126 ? -9.274 -1.870 2.208 1.00 71.88 126 SER A O 1
ATOM 1020 N N . VAL A 1 127 ? -8.580 -3.363 0.679 1.00 74.75 127 VAL A N 1
ATOM 1021 C CA . VAL A 1 127 ? -9.078 -4.549 1.394 1.00 74.75 127 VAL A CA 1
ATOM 1022 C C . VAL A 1 127 ? -8.512 -4.638 2.815 1.00 74.75 127 VAL A C 1
ATOM 1024 O O . VAL A 1 127 ? -9.242 -4.925 3.759 1.00 74.75 127 VAL A O 1
ATOM 1027 N N . GLN A 1 128 ? -7.221 -4.351 3.005 1.00 76.69 128 GLN A N 1
ATOM 1028 C CA . GLN A 1 128 ? -6.611 -4.362 4.339 1.00 76.69 128 GLN A CA 1
ATOM 1029 C C . GLN A 1 128 ? -7.146 -3.267 5.267 1.00 76.69 128 GLN A C 1
ATOM 1031 O O . GLN A 1 128 ? -7.258 -3.504 6.470 1.00 76.69 128 GLN A O 1
ATOM 1036 N N . ARG A 1 129 ? -7.447 -2.073 4.740 1.00 79.44 129 ARG A N 1
ATOM 1037 C CA . ARG A 1 129 ? -8.062 -0.999 5.534 1.00 79.44 129 ARG A CA 1
ATOM 1038 C C . ARG A 1 129 ? -9.458 -1.402 5.990 1.00 79.44 129 ARG A C 1
ATOM 1040 O O . ARG A 1 129 ? -9.737 -1.293 7.180 1.00 79.44 129 ARG A O 1
ATOM 1047 N N . ASP A 1 130 ? -10.269 -1.928 5.078 1.00 80.31 130 ASP A N 1
ATOM 1048 C CA . ASP A 1 130 ? -11.635 -2.364 5.374 1.00 80.31 130 ASP A CA 1
ATOM 1049 C C . ASP A 1 130 ? -11.660 -3.497 6.407 1.00 80.31 130 ASP A C 1
ATOM 1051 O O . ASP A 1 130 ? -12.467 -3.488 7.335 1.00 80.31 130 ASP A O 1
ATOM 1055 N N . GLU A 1 131 ? -10.753 -4.468 6.287 1.00 81.25 131 GLU A N 1
ATOM 1056 C CA . GLU A 1 131 ? -10.662 -5.573 7.244 1.00 81.25 131 GLU A CA 1
ATOM 1057 C C . GLU A 1 131 ? -10.246 -5.086 8.638 1.00 81.25 131 GLU A C 1
ATOM 1059 O O . GLU A 1 131 ? -10.793 -5.514 9.657 1.00 81.25 131 GLU A O 1
ATOM 1064 N N . HIS A 1 132 ? -9.305 -4.142 8.698 1.00 84.31 132 HIS A N 1
ATOM 1065 C CA . HIS A 1 132 ? -8.853 -3.584 9.963 1.00 84.31 132 HIS A CA 1
ATOM 1066 C C . HIS A 1 132 ? -9.918 -2.690 10.625 1.00 84.31 132 HIS A C 1
ATOM 1068 O O . HIS A 1 132 ? -10.041 -2.697 11.851 1.00 84.31 132 HIS A O 1
ATOM 1074 N N . ASP A 1 133 ? -10.706 -1.949 9.843 1.00 86.75 133 ASP A N 1
ATOM 1075 C CA . ASP A 1 133 ? -11.852 -1.183 10.346 1.00 86.75 133 ASP A CA 1
ATOM 1076 C C . ASP A 1 133 ? -12.914 -2.104 10.968 1.00 86.75 133 ASP A C 1
ATOM 1078 O O . ASP A 1 133 ? -13.318 -1.906 12.118 1.00 86.75 133 ASP A O 1
ATOM 1082 N N . LYS A 1 134 ? -13.269 -3.200 10.280 1.00 89.00 134 LYS A N 1
ATOM 1083 C CA . LYS A 1 134 ? -14.183 -4.226 10.816 1.00 89.00 134 LYS A CA 1
ATOM 1084 C C . LYS A 1 134 ? -13.685 -4.812 12.135 1.00 89.00 134 LYS A C 1
ATOM 1086 O O . LYS A 1 134 ? -14.468 -4.960 13.074 1.00 89.00 134 LYS A O 1
ATOM 1091 N N . LEU A 1 135 ? -12.393 -5.126 12.223 1.00 91.19 135 LEU A N 1
ATOM 1092 C CA . LEU A 1 135 ? -11.781 -5.648 13.444 1.00 91.19 135 LEU A CA 1
ATOM 1093 C C . LEU A 1 135 ? -11.902 -4.649 14.603 1.00 91.19 135 LEU A C 1
ATOM 1095 O O . LEU A 1 135 ? -12.299 -5.030 15.706 1.00 91.19 135 LEU A O 1
ATOM 1099 N N . LEU A 1 136 ? -11.604 -3.367 14.366 1.00 92.31 136 LEU A N 1
ATOM 1100 C CA . LEU A 1 136 ? -11.741 -2.323 15.385 1.00 92.31 136 LEU A CA 1
ATOM 1101 C C . LEU A 1 136 ? -13.202 -2.152 15.825 1.00 92.31 136 LEU A C 1
ATOM 1103 O O . LEU A 1 136 ? -13.468 -2.052 17.023 1.00 92.31 136 LEU A O 1
ATOM 1107 N N . ALA A 1 137 ? -14.157 -2.183 14.893 1.00 91.69 137 ALA A N 1
ATOM 1108 C CA . ALA A 1 137 ? -15.586 -2.111 15.200 1.00 91.69 137 ALA A CA 1
ATOM 1109 C C . ALA A 1 137 ? -16.059 -3.273 16.092 1.00 91.69 137 ALA A C 1
ATOM 1111 O O . ALA A 1 137 ? -16.785 -3.068 17.075 1.00 91.69 137 ALA A O 1
ATOM 1112 N N . GLN A 1 138 ? -15.595 -4.492 15.806 1.00 94.31 138 GLN A N 1
ATOM 1113 C CA . GLN A 1 138 ? -15.868 -5.668 16.635 1.00 94.31 138 GLN A CA 1
ATOM 1114 C C . GLN A 1 138 ? -15.263 -5.526 18.037 1.00 94.31 138 GLN A C 1
ATOM 1116 O O . GLN A 1 138 ? -15.941 -5.793 19.030 1.00 94.31 138 GLN A O 1
ATOM 1121 N N . GLN A 1 139 ? -14.019 -5.046 18.142 1.00 95.19 139 GLN A N 1
ATOM 1122 C CA . GLN A 1 139 ? -13.366 -4.811 19.433 1.00 95.19 139 GLN A CA 1
ATOM 1123 C C . GLN A 1 139 ? -14.094 -3.758 20.270 1.00 95.19 139 GLN A C 1
ATOM 1125 O O . GLN A 1 139 ? -14.326 -3.987 21.457 1.00 95.19 139 GLN A O 1
ATOM 1130 N N . MET A 1 140 ? -14.499 -2.634 19.671 1.00 95.00 140 MET A N 1
ATOM 1131 C CA . MET A 1 140 ? -15.278 -1.603 20.367 1.00 95.00 140 MET A CA 1
ATOM 1132 C C . MET A 1 140 ? -16.579 -2.179 20.935 1.00 95.00 140 MET A C 1
ATOM 1134 O O . MET A 1 140 ? -16.902 -1.946 22.099 1.00 95.00 140 MET A O 1
ATOM 1138 N N . THR A 1 141 ? -17.282 -2.995 20.147 1.00 93.31 141 THR A N 1
ATOM 1139 C CA . THR A 1 141 ? -18.527 -3.651 20.574 1.00 93.31 141 THR A CA 1
ATOM 1140 C C . THR A 1 141 ? -18.289 -4.633 21.726 1.00 93.31 141 THR A C 1
ATOM 1142 O O . THR A 1 141 ? -19.035 -4.638 22.709 1.00 93.31 141 THR A O 1
ATOM 1145 N N . GLY A 1 142 ? -17.226 -5.439 21.652 1.00 93.38 142 GLY A N 1
ATOM 1146 C CA . GLY A 1 142 ? -16.856 -6.377 22.713 1.00 93.38 142 GLY A CA 1
ATOM 1147 C C . GLY A 1 142 ? -16.467 -5.677 24.018 1.00 93.38 142 GLY A C 1
ATOM 1148 O O . GLY A 1 142 ? -16.945 -6.051 25.086 1.00 93.38 142 GLY A O 1
ATOM 1149 N N . LEU A 1 143 ? -15.656 -4.616 23.944 1.00 95.75 143 LEU A N 1
ATOM 1150 C CA . LEU A 1 143 ? -15.256 -3.823 25.111 1.00 95.75 143 LEU A CA 1
ATOM 1151 C C . LEU A 1 143 ? -16.451 -3.130 25.770 1.00 95.75 143 LEU A C 1
ATOM 1153 O O . LEU A 1 143 ? -16.560 -3.136 26.997 1.00 95.75 143 LEU A O 1
ATOM 1157 N N . LEU A 1 144 ? -17.364 -2.579 24.966 1.00 94.62 144 LEU A N 1
ATOM 1158 C CA . LEU A 1 144 ? -18.607 -2.001 25.467 1.00 94.62 144 LEU A CA 1
ATOM 1159 C C . LEU A 1 144 ? -19.448 -3.054 26.200 1.00 94.62 144 LEU A C 1
ATOM 1161 O O . LEU A 1 144 ? -19.925 -2.788 27.300 1.00 94.62 144 LEU A O 1
ATOM 1165 N N . SER A 1 145 ? -19.580 -4.251 25.622 1.00 92.25 145 SER A N 1
ATOM 1166 C CA . SER A 1 145 ? -20.337 -5.362 26.217 1.00 92.25 145 SER A CA 1
ATOM 1167 C C . SER A 1 145 ? -19.747 -5.792 27.562 1.00 92.25 145 SER A C 1
ATOM 1169 O O . SER A 1 145 ? -20.472 -5.934 28.543 1.00 92.25 145 SER A O 1
ATOM 1171 N N . THR A 1 146 ? -18.421 -5.922 27.646 1.00 95.06 146 THR A N 1
ATOM 1172 C CA . THR A 1 146 ? -17.725 -6.240 28.901 1.00 95.06 146 THR A CA 1
ATOM 1173 C C . THR A 1 146 ? -17.917 -5.143 29.947 1.00 95.06 146 THR A C 1
ATOM 1175 O O . THR A 1 146 ? -18.187 -5.441 31.109 1.00 95.06 146 THR A O 1
ATOM 1178 N N . ARG A 1 147 ? -17.825 -3.865 29.556 1.00 94.88 147 ARG A N 1
ATOM 1179 C CA . ARG A 1 147 ? -18.064 -2.739 30.472 1.00 94.88 147 ARG A CA 1
ATOM 1180 C C . ARG A 1 147 ? -19.508 -2.720 30.979 1.00 94.88 147 ARG A C 1
ATOM 1182 O O . ARG A 1 147 ? -19.719 -2.522 32.172 1.00 94.88 147 ARG A O 1
ATOM 1189 N N . ALA A 1 148 ? -20.479 -2.957 30.097 1.00 94.00 148 ALA A N 1
ATOM 1190 C CA . ALA A 1 148 ? -21.893 -3.064 30.445 1.00 94.00 148 ALA A CA 1
ATOM 1191 C C . ALA A 1 148 ? -22.127 -4.187 31.468 1.00 94.00 148 ALA A C 1
ATOM 1193 O O . ALA A 1 148 ? -22.786 -3.965 32.480 1.00 94.00 148 ALA A O 1
ATOM 1194 N N . ALA A 1 149 ? -21.511 -5.355 31.257 1.00 93.56 149 ALA A N 1
ATOM 1195 C CA . ALA A 1 149 ? -21.601 -6.487 32.175 1.00 93.56 149 ALA A CA 1
ATOM 1196 C C . ALA A 1 149 ? -21.013 -6.176 33.563 1.00 93.56 149 ALA A C 1
ATOM 1198 O O . ALA A 1 149 ? -21.638 -6.494 34.571 1.00 93.56 149 ALA A O 1
ATOM 1199 N N . ILE A 1 150 ? -19.850 -5.512 33.629 1.00 95.56 150 ILE A N 1
ATOM 1200 C CA . ILE A 1 150 ? -19.230 -5.090 34.901 1.00 95.56 150 ILE A CA 1
ATOM 1201 C C . ILE A 1 150 ? -20.153 -4.147 35.685 1.00 95.56 150 ILE A C 1
ATOM 1203 O O . ILE A 1 150 ? -20.215 -4.223 36.909 1.00 95.56 150 ILE A O 1
ATOM 1207 N N . LEU A 1 151 ? -20.876 -3.271 34.986 1.00 93.69 151 LEU A N 1
ATOM 1208 C CA . LEU A 1 151 ? -21.805 -2.311 35.586 1.00 93.69 151 LEU A CA 1
ATOM 1209 C C . LEU A 1 151 ? -23.217 -2.882 35.806 1.00 93.69 151 LEU A C 1
ATOM 1211 O O . LEU A 1 151 ? -24.092 -2.159 36.272 1.00 93.69 151 LEU A O 1
ATOM 1215 N N . GLY A 1 152 ? -23.442 -4.162 35.489 1.00 93.25 152 GLY A N 1
ATOM 1216 C CA . GLY A 1 152 ? -24.732 -4.828 35.674 1.00 93.25 152 GLY A CA 1
ATOM 1217 C C . GLY A 1 152 ? -25.837 -4.356 34.724 1.00 93.25 152 GLY A C 1
ATOM 1218 O O . GLY A 1 152 ? -27.012 -4.525 35.038 1.00 93.25 152 GLY A O 1
ATOM 1219 N N . ILE A 1 153 ? -25.485 -3.765 33.578 1.00 93.19 153 ILE A N 1
ATOM 1220 C CA . ILE A 1 153 ? -26.451 -3.263 32.591 1.00 93.19 153 ILE A CA 1
ATOM 1221 C C . ILE A 1 153 ? -27.140 -4.432 31.883 1.00 93.19 153 ILE A C 1
ATOM 1223 O O . ILE A 1 153 ? -26.491 -5.360 31.392 1.00 93.19 153 ILE A O 1
ATOM 1227 N N . VAL A 1 154 ? -28.467 -4.368 31.792 1.00 85.56 154 VAL A N 1
ATOM 1228 C CA . VAL A 1 154 ? -29.286 -5.408 31.161 1.00 85.56 154 VAL A CA 1
ATOM 1229 C C . VAL A 1 154 ? -29.376 -5.169 29.650 1.00 85.56 154 VAL A C 1
ATOM 1231 O O . VAL A 1 154 ? -29.338 -4.037 29.173 1.00 85.56 154 VAL A O 1
ATOM 1234 N N . SER A 1 155 ? -29.547 -6.238 28.867 1.00 79.50 155 SER A N 1
ATOM 1235 C CA . SER A 1 155 ? -29.568 -6.183 27.395 1.00 79.50 155 SER A CA 1
ATOM 1236 C C . SER A 1 155 ? -30.561 -5.173 26.793 1.00 79.50 155 SER A C 1
ATOM 1238 O O . SER A 1 155 ? -30.323 -4.707 25.682 1.00 79.50 155 SER A O 1
ATOM 1240 N N . ALA A 1 156 ? -31.660 -4.842 27.478 1.00 79.31 156 ALA A N 1
ATOM 1241 C CA . ALA A 1 156 ? -32.645 -3.868 26.997 1.00 79.31 156 ALA A CA 1
ATOM 1242 C C . ALA A 1 156 ? -32.124 -2.416 27.026 1.00 79.31 156 ALA A C 1
ATOM 1244 O O . ALA A 1 156 ? -32.569 -1.590 26.237 1.00 79.31 156 ALA A O 1
ATOM 1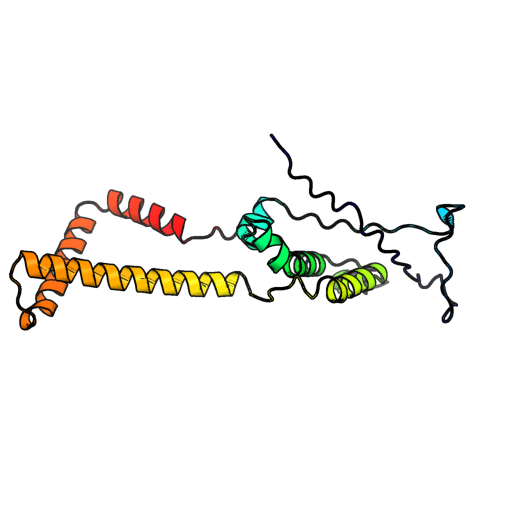245 N N . GLU A 1 157 ? -31.147 -2.124 27.886 1.00 88.75 157 GLU A N 1
ATOM 1246 C CA . GLU A 1 157 ? -30.601 -0.781 28.132 1.00 88.75 157 GLU A CA 1
ATOM 1247 C C . GLU A 1 157 ? -29.264 -0.552 27.411 1.00 88.75 157 GLU A C 1
ATOM 1249 O O . GLU A 1 157 ? -28.694 0.540 27.442 1.00 88.75 157 GLU A O 1
ATOM 1254 N N . ILE A 1 158 ? -28.746 -1.577 26.725 1.00 89.81 158 ILE A N 1
ATOM 1255 C CA . ILE A 1 158 ? -27.399 -1.553 26.142 1.00 89.81 158 ILE A CA 1
ATOM 1256 C C . ILE A 1 158 ? -27.227 -0.451 25.091 1.00 89.81 158 ILE A C 1
ATOM 1258 O O . ILE A 1 158 ? -26.138 0.102 24.947 1.00 89.81 158 ILE A O 1
ATOM 1262 N N . ARG A 1 159 ? -28.306 -0.098 24.379 1.00 91.50 159 ARG A N 1
ATOM 1263 C CA . ARG A 1 159 ? -28.316 0.996 23.401 1.00 91.50 159 ARG A CA 1
ATOM 1264 C C . ARG A 1 159 ? -28.061 2.338 24.083 1.00 91.50 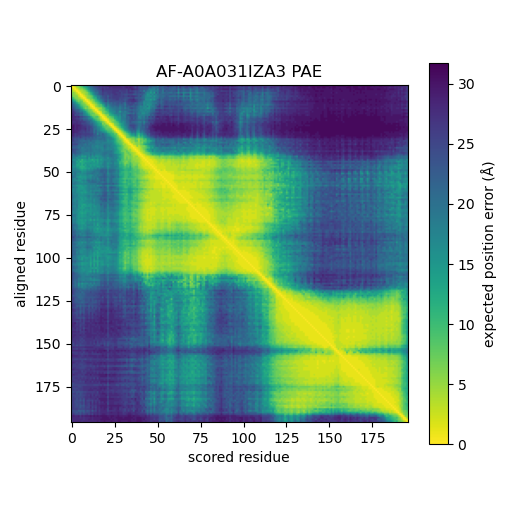159 ARG A C 1
ATOM 1266 O O . ARG A 1 159 ? -27.178 3.077 23.657 1.00 91.50 159 ARG A O 1
ATOM 1273 N N . ASP A 1 160 ? -28.800 2.638 25.143 1.00 93.12 160 ASP A N 1
ATOM 1274 C CA . ASP A 1 160 ? -28.677 3.910 25.860 1.00 93.12 160 ASP A CA 1
ATOM 1275 C C . ASP A 1 160 ? -27.328 3.999 26.575 1.00 93.12 160 ASP A C 1
ATOM 1277 O O . ASP A 1 160 ? -26.658 5.032 26.527 1.00 93.12 160 ASP A O 1
ATOM 1281 N N . PHE A 1 161 ? -26.865 2.876 27.129 1.00 93.50 161 PHE A N 1
ATOM 1282 C CA . PHE A 1 161 ? -25.526 2.756 27.691 1.00 93.50 161 PHE A CA 1
ATOM 1283 C C . PHE A 1 161 ? -24.420 3.006 26.649 1.00 93.50 161 PHE A C 1
ATOM 1285 O O . PHE A 1 161 ? -23.442 3.701 26.941 1.00 93.50 161 PHE A O 1
ATOM 1292 N N . ALA A 1 162 ? -24.576 2.504 25.418 1.00 94.12 162 ALA A N 1
ATOM 1293 C CA . ALA A 1 162 ? -23.655 2.781 24.315 1.00 94.12 162 ALA A CA 1
ATOM 1294 C C . ALA A 1 162 ? -23.591 4.281 23.998 1.00 94.12 162 ALA A C 1
ATOM 1296 O O . ALA A 1 162 ? -22.503 4.847 23.876 1.00 94.12 162 ALA A O 1
ATOM 1297 N N . HIS A 1 163 ? -24.752 4.939 23.914 1.00 94.62 163 HIS A N 1
ATOM 1298 C CA . HIS A 1 163 ? -24.832 6.377 23.668 1.00 94.62 163 HIS A CA 1
ATOM 1299 C C . HIS A 1 163 ? -24.189 7.195 24.795 1.00 94.62 163 HIS A C 1
ATOM 1301 O O . HIS A 1 163 ? -23.438 8.131 24.512 1.00 94.62 163 HIS A O 1
ATOM 1307 N N . ALA A 1 164 ? -24.444 6.843 26.057 1.00 93.75 164 ALA A N 1
ATOM 1308 C CA . ALA A 1 164 ? -23.830 7.500 27.209 1.00 93.75 164 ALA A CA 1
ATOM 1309 C C . ALA A 1 164 ? -22.303 7.323 27.210 1.00 93.75 164 ALA A C 1
ATOM 1311 O O . ALA A 1 164 ? -21.573 8.306 27.327 1.00 93.75 164 ALA A O 1
ATOM 1312 N N . THR A 1 165 ? -21.819 6.102 26.964 1.00 95.06 165 THR A N 1
ATOM 1313 C CA . THR A 1 165 ? -20.381 5.804 26.867 1.00 95.06 165 THR A CA 1
ATOM 1314 C C . THR A 1 165 ? -19.719 6.604 25.742 1.00 95.06 165 THR A C 1
ATOM 1316 O O . THR A 1 165 ? -18.646 7.173 25.933 1.00 95.06 165 THR A O 1
ATOM 1319 N N . GLY A 1 166 ? -20.370 6.711 24.579 1.00 94.38 166 GLY A N 1
ATOM 1320 C CA . GLY A 1 166 ? -19.881 7.532 23.471 1.00 94.38 166 GLY A CA 1
ATOM 1321 C C . GLY A 1 166 ? -19.768 9.017 23.834 1.00 94.38 166 GLY A C 1
ATOM 1322 O O . GLY A 1 166 ? -18.769 9.654 23.500 1.00 94.38 166 GLY A O 1
ATOM 1323 N N . LYS A 1 167 ? -20.743 9.563 24.574 1.00 95.69 167 LYS A N 1
ATOM 1324 C CA . LYS A 1 167 ? -20.683 10.946 25.079 1.00 95.69 167 LYS A CA 1
ATOM 1325 C C . LYS A 1 167 ? -19.547 11.146 26.083 1.00 95.69 167 LYS A C 1
ATOM 1327 O O . LYS A 1 167 ? -18.815 12.121 25.966 1.00 95.69 167 LYS A O 1
ATOM 1332 N N . GLU A 1 168 ? -19.350 10.225 27.026 1.00 93.44 168 GLU A N 1
ATOM 1333 C CA . GLU A 1 168 ? -18.219 10.278 27.970 1.00 93.44 168 GLU A CA 1
ATOM 1334 C C . GLU A 1 168 ? -16.865 10.290 27.247 1.00 93.44 168 GLU A C 1
ATOM 1336 O O . GLU A 1 168 ? -15.961 11.051 27.607 1.00 93.44 168 GLU A O 1
ATOM 1341 N N . MET A 1 169 ? -16.721 9.470 26.201 1.00 93.75 169 MET A N 1
ATOM 1342 C CA . MET A 1 169 ? -15.523 9.463 25.363 1.00 93.75 169 MET A CA 1
ATOM 1343 C C . MET A 1 169 ? -15.325 10.810 24.663 1.00 93.75 169 MET A C 1
ATOM 1345 O O . MET A 1 169 ? -14.212 11.331 24.685 1.00 93.75 169 MET A O 1
ATOM 1349 N N . ALA A 1 170 ? -16.386 11.393 24.096 1.00 93.62 170 ALA A N 1
ATOM 1350 C CA . ALA A 1 170 ? -16.325 12.712 23.468 1.00 93.62 170 ALA A CA 1
ATOM 1351 C C . ALA A 1 170 ? -15.872 13.792 24.464 1.00 93.62 170 ALA A C 1
ATOM 1353 O O . ALA A 1 170 ? -14.907 14.500 24.186 1.00 93.62 170 ALA A O 1
ATOM 1354 N N . TYR A 1 171 ? -16.454 13.836 25.667 1.00 95.38 171 TYR A N 1
ATOM 1355 C CA . TYR A 1 171 ? -16.024 14.767 26.715 1.00 95.38 171 TYR A CA 1
ATOM 1356 C C . TYR A 1 171 ? -14.563 14.566 27.123 1.00 95.38 171 TYR A C 1
ATOM 1358 O O . TYR A 1 171 ? -13.833 15.532 27.332 1.00 95.38 171 TYR A O 1
ATOM 1366 N N . THR A 1 172 ? -14.101 13.317 27.204 1.00 92.38 172 THR A N 1
ATOM 1367 C CA . THR A 1 172 ? -12.695 13.018 27.517 1.00 92.38 172 THR A CA 1
ATOM 1368 C C . THR A 1 172 ? -11.750 13.534 26.427 1.00 92.38 172 THR A C 1
ATOM 1370 O O . THR A 1 172 ? -10.652 14.003 26.731 1.00 92.38 172 THR A O 1
ATOM 1373 N N . ILE A 1 173 ? -12.166 13.460 25.160 1.00 93.31 173 ILE A N 1
ATOM 1374 C CA . ILE A 1 173 ? -11.416 14.002 24.020 1.00 93.31 173 ILE A CA 1
ATOM 1375 C C . ILE A 1 173 ? -11.390 15.532 24.082 1.00 93.31 173 ILE A C 1
ATOM 1377 O O . ILE A 1 173 ? -10.319 16.124 23.963 1.00 93.31 173 ILE A O 1
ATOM 1381 N N . GLU A 1 174 ? -12.538 16.165 24.316 1.00 93.44 174 GLU A N 1
ATOM 1382 C CA . GLU A 1 174 ? -12.673 17.624 24.421 1.00 93.44 174 GLU A CA 1
ATOM 1383 C C . GLU A 1 174 ? -11.884 18.208 25.598 1.00 93.44 174 GLU A C 1
ATOM 1385 O O . GLU A 1 174 ? -11.330 19.299 25.490 1.00 93.44 174 GLU A O 1
ATOM 1390 N N . ALA A 1 175 ? -11.776 17.469 26.704 1.00 94.69 175 ALA A N 1
ATOM 1391 C CA . ALA A 1 175 ? -10.985 17.870 27.863 1.00 94.69 175 ALA A CA 1
ATOM 1392 C C . ALA A 1 175 ? -9.466 17.808 27.614 1.00 94.69 175 ALA A C 1
ATOM 1394 O O . ALA A 1 175 ? -8.699 18.440 28.342 1.00 94.69 175 ALA A O 1
ATOM 1395 N N . ASN A 1 176 ? -9.003 17.045 26.614 1.00 93.62 176 ASN A N 1
ATOM 1396 C CA . ASN A 1 176 ? -7.583 16.944 26.271 1.00 93.62 176 ASN A CA 1
ATOM 1397 C C . ASN A 1 176 ? -7.358 16.761 24.753 1.00 93.62 176 ASN A C 1
ATOM 1399 O O . ASN A 1 176 ? -6.895 15.699 24.301 1.00 93.62 176 ASN A O 1
ATOM 1403 N N . PRO A 1 177 ? -7.662 17.800 23.955 1.00 92.31 177 PRO A N 1
ATOM 1404 C CA . PRO A 1 177 ? -7.674 17.702 22.500 1.00 92.31 177 PRO A CA 1
ATOM 1405 C C . PRO A 1 177 ? -6.270 17.483 21.928 1.00 92.31 177 PRO A C 1
ATOM 1407 O O . PRO A 1 177 ? -6.110 16.732 20.966 1.00 92.31 177 PRO A O 1
ATOM 1410 N N . ASP A 1 178 ? -5.232 18.055 22.542 1.00 94.00 178 ASP A N 1
ATOM 1411 C CA . ASP A 1 178 ? -3.847 17.927 22.074 1.00 94.00 178 ASP A CA 1
ATOM 1412 C C . ASP A 1 178 ? -3.321 16.495 22.196 1.00 94.00 178 ASP A C 1
ATOM 1414 O O . ASP A 1 178 ? -2.667 15.973 21.287 1.00 94.00 178 ASP A O 1
ATOM 1418 N N . HIS A 1 179 ? -3.607 15.828 23.317 1.00 90.31 179 HIS A N 1
ATOM 1419 C CA . HIS A 1 179 ? -3.214 14.436 23.512 1.00 90.31 179 HIS A CA 1
ATOM 1420 C C . HIS A 1 179 ? -3.936 13.515 22.524 1.00 90.31 179 HIS A C 1
ATOM 1422 O O . HIS A 1 179 ? -3.305 12.632 21.932 1.00 90.31 179 HIS A O 1
ATOM 1428 N N . PHE A 1 180 ? -5.237 13.736 22.306 1.00 90.69 180 PHE A N 1
ATOM 1429 C CA . PHE A 1 180 ? -5.991 12.965 21.324 1.00 90.69 180 PHE A CA 1
ATOM 1430 C C . PHE A 1 180 ? -5.490 13.219 19.900 1.00 90.69 180 PHE A C 1
ATOM 1432 O O . PHE A 1 180 ? -5.236 12.262 19.177 1.00 90.69 180 PHE A O 1
ATOM 1439 N N . THR A 1 181 ? -5.233 14.474 19.528 1.00 91.25 181 THR A N 1
ATOM 1440 C CA . THR A 1 181 ? -4.693 14.847 18.211 1.00 91.25 181 THR A CA 1
ATOM 1441 C C . THR A 1 181 ? -3.348 14.173 17.945 1.00 91.25 181 THR A C 1
ATOM 1443 O O . THR A 1 181 ? -3.145 13.606 16.873 1.00 91.25 181 THR A O 1
ATOM 1446 N N . LYS A 1 182 ? -2.443 14.129 18.933 1.00 92.12 182 LYS A N 1
ATOM 1447 C CA . LYS A 1 182 ? -1.166 13.399 18.816 1.00 92.12 182 LYS A CA 1
ATOM 1448 C C . LYS A 1 182 ? -1.372 11.898 18.607 1.00 92.12 182 LYS A C 1
ATOM 1450 O O . LYS A 1 182 ? -0.715 11.298 17.754 1.00 92.12 182 LYS A O 1
ATOM 1455 N N . LYS A 1 183 ? -2.285 11.275 19.361 1.00 89.44 183 LYS A N 1
ATOM 1456 C CA . LYS A 1 183 ? -2.608 9.847 19.197 1.00 89.44 183 LYS A CA 1
ATOM 1457 C C . LYS A 1 183 ? -3.278 9.556 17.858 1.00 89.44 183 LYS A C 1
ATOM 1459 O O . LYS A 1 183 ? -2.945 8.548 17.239 1.00 89.44 183 LYS A O 1
ATOM 1464 N N . LEU A 1 184 ? -4.161 10.438 17.398 1.00 88.50 184 LEU A N 1
ATOM 1465 C CA . LEU A 1 184 ? -4.803 10.345 16.095 1.00 88.50 184 LEU A CA 1
ATOM 1466 C C . LEU A 1 184 ? -3.775 10.487 14.974 1.00 88.50 184 LEU A C 1
ATOM 1468 O O . LEU A 1 184 ? -3.777 9.660 14.078 1.00 88.50 184 LEU A O 1
ATOM 1472 N N . ALA A 1 185 ? -2.842 11.438 15.054 1.00 87.31 185 ALA A N 1
ATOM 1473 C CA . ALA A 1 185 ? -1.755 11.577 14.084 1.00 87.31 185 ALA A CA 1
ATOM 1474 C C . ALA A 1 185 ? -0.844 10.336 14.055 1.00 87.31 185 ALA A C 1
ATOM 1476 O O . ALA A 1 185 ? -0.477 9.854 12.987 1.00 87.31 185 ALA A O 1
ATOM 1477 N N . SER A 1 186 ? -0.529 9.761 15.220 1.00 85.88 186 SER A N 1
ATOM 1478 C CA . SER A 1 186 ? 0.223 8.504 15.310 1.00 85.88 186 SER A CA 1
ATOM 1479 C C . SER A 1 186 ? -0.555 7.310 14.738 1.00 85.88 186 SER A C 1
ATOM 1481 O O . SER A 1 186 ? 0.020 6.456 14.066 1.00 85.88 186 SER A O 1
ATOM 1483 N N . ALA A 1 187 ? -1.869 7.234 14.972 1.00 83.81 187 ALA A N 1
ATOM 1484 C CA . ALA A 1 187 ? -2.738 6.223 14.377 1.00 83.81 187 ALA A CA 1
ATOM 1485 C C . ALA A 1 187 ? -2.854 6.401 12.862 1.00 83.81 187 ALA A C 1
ATOM 1487 O O . ALA A 1 187 ? -2.630 5.445 12.129 1.00 83.81 187 ALA A O 1
ATOM 1488 N N . ALA A 1 188 ? -3.100 7.623 12.397 1.00 80.12 188 ALA A N 1
ATOM 1489 C CA . ALA A 1 188 ? -3.117 7.981 10.992 1.00 80.12 188 ALA A CA 1
ATOM 1490 C C . ALA A 1 188 ? -1.794 7.594 10.336 1.00 80.12 188 ALA A C 1
ATOM 1492 O O . ALA A 1 188 ? -1.832 6.893 9.345 1.00 80.12 188 ALA A O 1
ATOM 1493 N N . GLY A 1 189 ? -0.634 7.885 10.929 1.00 73.75 189 GLY A N 1
ATOM 1494 C CA . GLY A 1 189 ? 0.668 7.457 10.401 1.00 73.75 189 GLY A CA 1
ATOM 1495 C C . GLY A 1 189 ? 0.855 5.937 10.258 1.00 73.75 189 GLY A C 1
ATOM 1496 O O . GLY A 1 189 ? 1.692 5.505 9.472 1.00 73.75 189 GLY A O 1
ATOM 1497 N N . ARG A 1 190 ? 0.073 5.106 10.967 1.00 72.00 190 ARG A N 1
ATOM 1498 C CA . ARG A 1 190 ? 0.083 3.638 10.801 1.00 72.00 190 ARG A CA 1
ATOM 1499 C C . ARG A 1 190 ? -0.718 3.165 9.582 1.00 72.00 190 ARG A C 1
ATOM 1501 O O . ARG A 1 190 ? -0.413 2.102 9.050 1.00 72.00 190 ARG A O 1
ATOM 1508 N N . TYR A 1 191 ? -1.709 3.943 9.134 1.00 66.12 191 TYR A N 1
ATOM 1509 C CA . TYR A 1 191 ? -2.609 3.603 8.013 1.00 66.12 191 TYR A CA 1
ATOM 1510 C C . TYR A 1 191 ? -2.483 4.553 6.802 1.00 66.12 191 TYR A C 1
ATOM 1512 O O . TYR A 1 191 ? -2.966 4.254 5.702 1.00 66.12 191 TYR A O 1
ATOM 1520 N N . HIS A 1 192 ? -1.804 5.681 6.995 1.00 53.34 192 HIS A N 1
ATOM 1521 C CA . HIS A 1 192 ? -1.341 6.621 5.991 1.00 53.34 192 HIS A CA 1
ATOM 1522 C C . HIS A 1 192 ? -0.022 6.077 5.460 1.00 53.34 192 HIS A C 1
ATOM 1524 O O . HIS A 1 192 ? 1.053 6.263 6.027 1.00 53.34 192 HIS A O 1
ATOM 1530 N N . ILE A 1 193 ? -0.134 5.317 4.382 1.00 47.81 193 ILE A N 1
ATOM 1531 C CA . ILE A 1 193 ? 1.016 5.001 3.553 1.00 47.81 193 ILE A CA 1
ATOM 1532 C C . ILE A 1 193 ? 1.342 6.313 2.846 1.00 47.81 193 ILE A C 1
ATOM 1534 O O . ILE A 1 193 ? 0.464 6.865 2.193 1.00 47.81 193 ILE A O 1
ATOM 1538 N N . GLN A 1 194 ? 2.557 6.824 3.056 1.00 39.09 194 GLN A N 1
ATOM 1539 C CA . GLN A 1 194 ? 3.087 7.969 2.323 1.00 39.09 194 GLN A CA 1
ATOM 1540 C C . GLN A 1 194 ? 2.861 7.740 0.827 1.00 39.09 194 GLN A C 1
ATOM 1542 O O . GLN A 1 194 ? 3.388 6.773 0.272 1.00 39.09 194 GLN A O 1
ATOM 1547 N N . ASP A 1 195 ? 2.089 8.625 0.205 1.00 35.38 195 ASP A N 1
ATOM 1548 C CA . ASP A 1 195 ? 2.107 8.826 -1.237 1.00 35.38 195 ASP A CA 1
ATOM 1549 C C . ASP A 1 195 ? 3.494 9.393 -1.575 1.00 35.38 195 ASP A C 1
ATOM 1551 O O . ASP A 1 195 ? 3.730 10.593 -1.460 1.00 35.38 195 ASP A O 1
ATOM 1555 N N . ASN A 1 196 ? 4.458 8.514 -1.845 1.00 33.66 196 ASN A N 1
ATOM 1556 C CA . ASN A 1 196 ? 5.809 8.879 -2.265 1.00 33.66 196 ASN A CA 1
ATOM 1557 C C . ASN A 1 196 ? 6.325 7.863 -3.281 1.00 33.66 196 ASN A C 1
ATOM 1559 O O . ASN A 1 196 ? 6.317 6.651 -2.952 1.00 33.66 196 ASN A O 1
#

Mean predicted aligned error: 16.21 Å